Protein AF-A0A0W1QM27-F1 (afdb_monomer_lite)

Sequence (273 aa):
MYSGGAPPQQQGHMPDEKYCSGCGQTLPASAFYARKSGKLSSRCKKCVSASNSARERAQTAARNADPEVIRARQQHAERVRREREARELARRIAREAARAEAKARAEIRAASRVKTGAKLKGNRRKAVQPVSPEEMTANRDRVDYLLLLLSDRHPTEQIATEQSWNAAYAEVDRLWYVSGDRECVTCHRRVAPTEMLPPMPGNGRPGMCRPCAAYAEEENHRRTFGPLIGPLQSRRKLRMLDGTWITLGELARRHRVRTQGRPFTTASPALAA

Foldseek 3Di:
DDPPDDPPPDPDDDDQWAAAPQPRDIDGLVQFDQDPVRDTDNHGPVSVVVVVVVVVVVVVVVCVPPPVNVVVVVVVVVVVVVVVVVVVVVVVVVVVVVVVVVVVVVVVVVVVVVVVVVVCVVCVPVPPPQQDPVNLQVLQVLLVVLVCQLVVNDPPDHDPDPVSNVVSVVSNVVSQQNNAWAAAPPPRDTDHSVQADRPDPPQPRHRHGPVRSQVVVQVVCCVVPNPPDDRDDPFAWDQDPVRDTHGPVRVVVVVVVVVVPDDPPPDDPPPDD

Structure (mmCIF, N/CA/C/O backbone):
data_AF-A0A0W1QM27-F1
#
_entry.id   AF-A0A0W1QM27-F1
#
loop_
_atom_site.group_PDB
_atom_site.id
_atom_site.type_symbol
_atom_site.label_atom_id
_atom_site.label_alt_id
_atom_site.label_comp_id
_atom_site.label_asym_id
_atom_site.label_entity_id
_atom_site.label_seq_id
_atom_site.pdbx_PDB_ins_code
_atom_site.Cartn_x
_atom_site.Cartn_y
_atom_site.Cartn_z
_atom_site.occupancy
_atom_site.B_iso_or_equiv
_atom_site.auth_seq_id
_atom_site.auth_comp_id
_atom_site.auth_asym_id
_atom_site.auth_atom_id
_atom_site.pdbx_PDB_model_num
ATOM 1 N N . MET A 1 1 ? -18.677 -41.420 49.565 1.00 49.38 1 MET A N 1
ATOM 2 C CA . MET A 1 1 ? -19.126 -40.281 48.736 1.00 49.38 1 MET A CA 1
ATOM 3 C C . MET A 1 1 ? -20.499 -39.863 49.244 1.00 49.38 1 MET A C 1
ATOM 5 O O . MET A 1 1 ? -21.451 -40.592 49.016 1.00 49.38 1 MET A O 1
ATOM 9 N N . TYR A 1 2 ? -20.582 -38.790 50.036 1.00 36.75 2 TYR A N 1
ATOM 10 C CA . TYR A 1 2 ? -21.845 -38.308 50.610 1.00 36.75 2 TYR A CA 1
ATOM 11 C C . TYR A 1 2 ? -22.414 -37.191 49.732 1.00 36.75 2 TYR A C 1
ATOM 13 O O . TYR A 1 2 ? -21.901 -36.073 49.724 1.00 36.75 2 TYR A O 1
ATOM 21 N N . SER A 1 3 ? -23.473 -37.506 48.993 1.00 52.41 3 SER A N 1
ATOM 22 C CA . SER A 1 3 ? -24.299 -36.537 48.273 1.00 52.41 3 SER A CA 1
ATOM 23 C C . SER A 1 3 ? -25.277 -35.902 49.263 1.00 52.41 3 SER A C 1
ATOM 25 O O . SER A 1 3 ? -26.385 -36.395 49.457 1.00 52.41 3 SER A O 1
ATOM 27 N N . GLY A 1 4 ? -24.850 -34.836 49.942 1.00 54.62 4 GLY A N 1
ATOM 28 C CA . GLY A 1 4 ? -25.729 -34.027 50.788 1.00 54.62 4 GLY A CA 1
ATOM 29 C C . GLY A 1 4 ? -26.727 -33.253 49.929 1.00 54.62 4 GLY A C 1
ATOM 30 O O . GLY A 1 4 ? -26.418 -32.165 49.449 1.00 54.62 4 GLY A O 1
ATOM 31 N N . GLY A 1 5 ? -27.910 -33.829 49.703 1.00 56.53 5 GLY A N 1
ATOM 32 C CA . GLY A 1 5 ? -29.023 -33.153 49.041 1.00 56.53 5 GLY A CA 1
ATOM 33 C C . GLY A 1 5 ? -29.491 -31.965 49.878 1.00 56.53 5 GLY A C 1
ATOM 34 O O . GLY A 1 5 ? -29.897 -32.134 51.027 1.00 56.53 5 GLY A O 1
ATOM 35 N N . ALA A 1 6 ? -29.409 -30.758 49.315 1.00 67.44 6 ALA A N 1
ATOM 36 C CA . ALA A 1 6 ? -29.946 -29.564 49.953 1.00 67.44 6 ALA A CA 1
ATOM 37 C C . ALA A 1 6 ? -31.466 -29.734 50.154 1.00 67.44 6 ALA A C 1
ATOM 39 O O . ALA A 1 6 ? -32.152 -30.144 49.212 1.00 67.44 6 ALA A O 1
ATOM 40 N N . PRO A 1 7 ? -32.004 -29.443 51.352 1.00 67.94 7 PRO A N 1
ATOM 41 C CA . PRO A 1 7 ? -33.423 -29.607 51.629 1.00 67.94 7 PRO A CA 1
ATOM 42 C C . PRO A 1 7 ? -34.269 -28.747 50.676 1.00 67.94 7 PRO A C 1
ATOM 44 O O . PRO A 1 7 ? -33.847 -27.644 50.305 1.00 67.94 7 PRO A O 1
ATOM 47 N N . PRO A 1 8 ? -35.460 -29.229 50.276 1.00 66.44 8 PRO A N 1
ATOM 48 C CA . PRO A 1 8 ? -36.350 -28.502 49.384 1.00 66.44 8 PRO A CA 1
ATOM 49 C C . PRO A 1 8 ? -36.720 -27.162 50.022 1.00 66.44 8 PRO A C 1
ATOM 51 O O . PRO A 1 8 ? -37.305 -27.102 51.104 1.00 66.44 8 PRO A O 1
ATOM 54 N N . GLN A 1 9 ? -36.336 -26.072 49.360 1.00 67.62 9 GLN A N 1
ATOM 55 C CA . GLN A 1 9 ? -36.670 -24.730 49.812 1.00 67.62 9 GLN A CA 1
ATOM 56 C C . GLN A 1 9 ? -38.188 -24.553 49.732 1.00 67.62 9 GLN A C 1
ATOM 58 O O . GLN A 1 9 ? -38.773 -24.635 48.652 1.00 67.62 9 GLN A O 1
ATOM 63 N N . GLN A 1 10 ? -38.822 -24.325 50.884 1.00 63.34 10 GLN A N 1
ATOM 64 C CA . GLN A 1 10 ? -40.236 -23.974 50.964 1.00 63.34 10 GLN A CA 1
ATOM 65 C C . GLN A 1 10 ? -40.477 -22.721 50.115 1.00 63.34 10 GLN A C 1
ATOM 67 O O . GLN A 1 10 ? -39.874 -21.670 50.350 1.00 63.34 10 GLN A O 1
ATOM 72 N N . GLN A 1 11 ? -41.332 -22.848 49.101 1.00 65.88 11 GLN A N 1
ATOM 73 C CA . GLN A 1 11 ? -41.709 -21.753 48.214 1.00 65.88 11 GLN A CA 1
ATOM 74 C C . GLN A 1 11 ? -42.600 -20.783 48.994 1.00 65.88 11 GLN A C 1
ATOM 76 O O . GLN A 1 11 ? -43.821 -20.908 49.011 1.00 65.88 11 GLN A O 1
ATOM 81 N N . GLY A 1 12 ? -41.978 -19.839 49.702 1.00 70.81 12 GLY A N 1
ATOM 82 C CA . GLY A 1 12 ? -42.692 -18.742 50.342 1.00 70.81 12 GLY A CA 1
ATOM 83 C C . GLY A 1 12 ? -43.487 -17.976 49.287 1.00 70.81 12 GLY A C 1
ATOM 84 O O . GLY A 1 12 ? -42.909 -17.485 48.317 1.00 70.81 12 GLY A O 1
ATOM 85 N N . HIS A 1 13 ? -44.804 -17.903 49.470 1.00 78.06 13 HIS A N 1
ATOM 86 C CA . HIS A 1 13 ? -45.712 -17.182 48.587 1.00 78.06 13 HIS A CA 1
ATOM 87 C C . HIS A 1 13 ? -45.248 -15.720 48.468 1.00 78.06 13 HIS A C 1
ATOM 89 O O . HIS A 1 13 ? -45.251 -14.972 49.448 1.00 78.06 13 HIS A O 1
ATOM 95 N N . MET A 1 14 ? -44.759 -15.328 47.285 1.00 77.94 14 MET A N 1
ATOM 96 C CA . MET A 1 14 ? -44.415 -13.930 47.018 1.00 77.94 14 MET A CA 1
ATOM 97 C C . MET A 1 14 ? -45.704 -13.107 46.914 1.00 77.94 14 MET A C 1
ATOM 99 O O . MET A 1 14 ? -46.630 -13.561 46.247 1.00 77.94 14 MET A O 1
ATOM 103 N N . PRO A 1 15 ? -45.766 -11.909 47.524 1.00 85.00 15 PRO A N 1
ATOM 104 C CA . PRO A 1 15 ? -46.907 -11.017 47.358 1.00 85.00 15 PRO A CA 1
ATOM 105 C C . PRO A 1 15 ? -46.984 -10.532 45.906 1.00 85.00 15 PRO A C 1
ATOM 107 O O . PRO A 1 15 ? -45.953 -10.169 45.338 1.00 85.00 15 PRO A O 1
ATOM 110 N N . ASP A 1 16 ? -48.185 -10.498 45.324 1.00 93.38 16 ASP A N 1
ATOM 111 C CA . ASP A 1 16 ? -48.397 -10.081 43.928 1.00 93.38 16 ASP A CA 1
ATOM 112 C C . ASP A 1 16 ? -48.032 -8.609 43.703 1.00 93.38 16 ASP A C 1
ATOM 114 O O . ASP A 1 16 ? -47.491 -8.239 42.657 1.00 93.38 16 ASP A O 1
ATOM 118 N N . GLU A 1 17 ? -48.235 -7.781 44.728 1.00 97.00 17 GLU A N 1
ATOM 119 C CA . GLU A 1 17 ? -47.964 -6.351 44.709 1.00 97.00 17 GLU A CA 1
ATOM 120 C C . GLU A 1 17 ? -47.008 -5.927 45.827 1.00 97.00 17 GLU A C 1
ATOM 122 O O . GLU A 1 17 ? -46.991 -6.468 46.935 1.00 97.00 17 GLU A O 1
ATOM 127 N N . LYS A 1 18 ? -46.178 -4.924 45.533 1.00 96.69 18 LYS A N 1
ATOM 128 C CA . LYS A 1 18 ? -45.213 -4.365 46.475 1.00 96.69 18 LYS A CA 1
ATOM 129 C C . LYS A 1 18 ? -45.063 -2.860 46.290 1.00 96.69 18 LYS A C 1
ATOM 131 O O . LYS A 1 18 ? -44.915 -2.356 45.180 1.00 96.69 18 LYS A O 1
ATOM 136 N N . TYR A 1 19 ? -45.016 -2.143 47.406 1.00 97.88 19 TYR A N 1
ATOM 137 C CA . TYR A 1 19 ? -44.736 -0.711 47.440 1.00 97.88 19 TYR A CA 1
ATOM 138 C C . TYR A 1 19 ? -43.257 -0.405 47.145 1.00 97.88 19 TYR A C 1
ATOM 140 O O . TYR A 1 19 ? -42.348 -0.963 47.769 1.00 97.88 19 TYR A O 1
ATOM 148 N N . CYS A 1 20 ? -43.000 0.498 46.195 1.00 98.19 20 CYS A N 1
ATOM 149 C CA . CYS A 1 20 ? -41.663 0.977 45.858 1.00 98.19 20 CYS A CA 1
ATOM 150 C C . CYS A 1 20 ? -41.285 2.203 46.694 1.00 98.19 20 CYS A C 1
ATOM 152 O O . CYS A 1 20 ? -41.814 3.293 46.484 1.00 98.19 20 CYS A O 1
ATOM 154 N N . SER A 1 21 ? -40.249 2.086 47.529 1.00 98.00 21 SER A N 1
ATOM 155 C CA . SER A 1 21 ? -39.757 3.207 48.346 1.00 98.00 21 SER A CA 1
ATOM 156 C C . SER A 1 21 ? -39.082 4.333 47.547 1.00 98.00 21 SER A C 1
ATOM 158 O O . SER A 1 21 ? -38.714 5.353 48.113 1.00 98.00 21 SER A O 1
ATOM 160 N N . GLY A 1 22 ? -38.847 4.140 46.243 1.00 97.06 22 GLY A N 1
ATOM 161 C CA . GLY A 1 22 ? -38.199 5.126 45.377 1.00 97.06 22 GLY A CA 1
ATOM 162 C C . GLY A 1 22 ? -39.163 6.080 44.674 1.00 97.06 22 GLY A C 1
ATOM 163 O O . GLY A 1 22 ? -38.842 7.255 44.561 1.00 97.06 22 GLY A O 1
ATOM 164 N N . CYS A 1 23 ? -40.294 5.574 44.176 1.00 97.12 23 CYS A N 1
ATOM 165 C CA . CYS A 1 23 ? -41.298 6.369 43.457 1.00 97.12 23 CYS A CA 1
ATOM 166 C C . CYS A 1 23 ? -42.630 6.496 44.205 1.00 97.12 23 CYS A C 1
ATOM 168 O O . CYS A 1 23 ? -43.514 7.188 43.717 1.00 97.12 23 CYS A O 1
ATOM 170 N N . GLY A 1 24 ? -42.791 5.821 45.348 1.00 97.62 24 GLY A N 1
ATOM 171 C CA . GLY A 1 24 ? -44.013 5.869 46.152 1.00 97.62 24 GLY A CA 1
ATOM 172 C C . GLY A 1 24 ? -45.214 5.136 45.547 1.00 97.62 24 GLY A C 1
ATOM 173 O O . GLY A 1 24 ? -46.338 5.358 45.976 1.00 97.62 24 GLY A O 1
ATOM 174 N N . GLN A 1 25 ? -45.004 4.282 44.542 1.00 98.06 25 GLN A N 1
ATOM 175 C CA . GLN A 1 25 ? -46.075 3.540 43.866 1.00 98.06 25 GLN A CA 1
ATOM 176 C C . GLN A 1 25 ? -46.077 2.065 44.279 1.00 98.06 25 GLN A C 1
ATOM 178 O O . GLN A 1 25 ? -45.010 1.453 44.407 1.00 98.06 25 GLN A O 1
ATOM 183 N N . THR A 1 26 ? -47.268 1.484 44.428 1.00 98.00 26 THR A N 1
ATOM 184 C CA . THR A 1 26 ? -47.468 0.031 44.525 1.00 98.00 26 THR A CA 1
ATOM 185 C C . THR A 1 26 ? -47.428 -0.567 43.123 1.00 98.00 26 THR A C 1
ATOM 187 O O . THR A 1 26 ? -48.111 -0.095 42.220 1.00 98.00 26 THR A O 1
ATOM 190 N N . LEU A 1 27 ? -46.551 -1.545 42.912 1.00 97.88 27 LEU A N 1
ATOM 191 C CA . LEU A 1 27 ? -46.268 -2.141 41.606 1.00 97.88 27 LEU A CA 1
ATOM 192 C C . LEU A 1 27 ? -46.248 -3.669 41.729 1.00 97.88 27 LEU A C 1
ATOM 194 O O . LEU A 1 27 ? -45.968 -4.179 42.817 1.00 97.88 27 LEU A O 1
ATOM 198 N N . PRO A 1 28 ? -46.456 -4.414 40.629 1.00 97.81 28 PRO A N 1
ATOM 199 C CA . PRO A 1 28 ? -46.374 -5.868 40.669 1.00 97.81 28 PRO A CA 1
ATOM 200 C C . PRO A 1 28 ? -44.968 -6.334 41.069 1.00 97.81 28 PRO A C 1
ATOM 202 O O . PRO A 1 28 ? -43.966 -5.692 40.728 1.00 97.81 28 PRO A O 1
ATOM 205 N N . ALA A 1 29 ? -44.867 -7.484 41.738 1.00 96.81 29 ALA A N 1
ATOM 206 C CA . ALA A 1 29 ? -43.599 -8.073 42.182 1.00 96.81 29 ALA A CA 1
ATOM 207 C C . ALA A 1 29 ? -42.549 -8.199 41.061 1.00 96.81 29 ALA A C 1
ATOM 209 O O . ALA A 1 29 ? -41.352 -7.998 41.292 1.00 96.81 29 ALA A O 1
ATOM 210 N N . SER A 1 30 ? -42.992 -8.439 39.823 1.00 96.31 30 SER A N 1
ATOM 211 C CA . SER A 1 30 ? -42.148 -8.518 38.623 1.00 96.31 30 SER A CA 1
ATOM 212 C C . SER A 1 30 ? -41.392 -7.217 38.305 1.00 96.31 30 SER A C 1
ATOM 214 O O . SER A 1 30 ? -40.349 -7.247 37.637 1.00 96.31 30 SER A O 1
ATOM 216 N N . ALA A 1 31 ? -41.852 -6.071 38.817 1.00 97.88 31 ALA A N 1
ATOM 217 C CA . ALA A 1 31 ? -41.198 -4.774 38.673 1.00 97.88 31 ALA A CA 1
ATOM 218 C C . ALA A 1 31 ? -40.008 -4.579 39.631 1.00 97.88 31 ALA A C 1
ATOM 220 O O . ALA A 1 31 ? -39.345 -3.542 39.562 1.00 97.88 31 ALA A O 1
ATOM 221 N N . PHE A 1 32 ? -39.703 -5.547 40.500 1.00 98.12 32 PHE A N 1
ATOM 222 C CA . PHE A 1 32 ? -38.612 -5.497 41.477 1.00 98.12 32 PHE A CA 1
ATOM 223 C C . PHE A 1 32 ? -37.533 -6.542 41.160 1.00 98.12 32 PHE A C 1
ATOM 225 O O . PHE A 1 32 ? -37.769 -7.510 40.440 1.00 98.12 32 PHE A O 1
ATOM 232 N N . TYR A 1 33 ? -36.312 -6.340 41.661 1.00 96.94 33 TYR A N 1
ATOM 233 C CA . TYR A 1 33 ? -35.250 -7.345 41.545 1.00 96.94 33 TYR A CA 1
ATOM 234 C C . TYR A 1 33 ? -35.345 -8.334 42.711 1.00 96.94 33 TYR A C 1
ATOM 236 O O . TYR A 1 33 ? -35.423 -7.912 43.868 1.00 96.94 33 TYR A O 1
ATOM 244 N N . ALA A 1 34 ? -35.282 -9.635 42.429 1.00 95.88 34 ALA A N 1
ATOM 245 C CA . ALA A 1 34 ? -35.123 -10.658 43.458 1.00 95.88 34 ALA A CA 1
ATOM 246 C C . ALA A 1 34 ? -33.668 -10.685 43.953 1.00 95.88 34 ALA A C 1
ATOM 248 O O . ALA A 1 34 ? -32.726 -10.667 43.159 1.00 95.88 34 ALA A O 1
ATOM 249 N N . ARG A 1 35 ? -33.467 -10.695 45.273 1.00 95.31 35 ARG A N 1
ATOM 250 C CA . ARG A 1 35 ? -32.142 -10.842 45.894 1.00 95.31 35 ARG A CA 1
ATOM 251 C C . ARG A 1 35 ? -31.836 -12.318 46.143 1.00 95.31 35 ARG A C 1
ATOM 253 O O . ARG A 1 35 ? -32.746 -13.131 46.244 1.00 95.31 35 ARG A O 1
ATOM 260 N N . LYS A 1 36 ? -30.555 -12.644 46.353 1.00 92.62 36 LYS A N 1
ATOM 261 C CA . LYS A 1 36 ? -30.099 -14.007 46.701 1.00 92.62 36 LYS A CA 1
ATOM 262 C C . LYS A 1 36 ? -30.780 -14.592 47.948 1.00 92.62 36 LYS A C 1
ATOM 264 O O . LYS A 1 36 ? -30.856 -15.800 48.082 1.00 92.62 36 LYS A O 1
ATOM 269 N N . SER A 1 37 ? -31.291 -13.742 48.838 1.00 91.50 37 SER A N 1
ATOM 270 C CA . SER A 1 37 ? -32.058 -14.145 50.022 1.00 91.50 37 SER A CA 1
ATOM 271 C C . SER A 1 37 ? -33.520 -14.516 49.734 1.00 91.50 37 SER A C 1
ATOM 273 O O . SER A 1 37 ? -34.290 -14.684 50.673 1.00 91.50 37 SER A O 1
ATOM 275 N N . GLY A 1 38 ? -33.945 -14.529 48.466 1.00 89.00 38 GLY A N 1
ATOM 276 C CA . GLY A 1 38 ? -35.341 -14.727 48.059 1.00 89.00 38 GLY A CA 1
ATOM 277 C C . GLY A 1 38 ? -36.231 -13.488 48.228 1.00 89.00 38 GLY A C 1
ATOM 278 O O . GLY A 1 38 ? -37.342 -13.451 47.715 1.00 89.00 38 GLY A O 1
ATOM 279 N N . LYS A 1 39 ? -35.755 -12.427 48.896 1.00 94.19 39 LYS A N 1
ATOM 280 C CA . LYS A 1 39 ? -36.529 -11.192 49.118 1.00 94.19 39 LYS A CA 1
ATOM 281 C C . LYS A 1 39 ? -36.458 -10.247 47.909 1.00 94.19 39 LYS A C 1
ATOM 283 O O . LYS A 1 39 ? -35.386 -10.037 47.340 1.00 94.19 39 LYS A O 1
ATOM 288 N N . LEU A 1 40 ? -37.574 -9.599 47.567 1.00 95.75 40 LEU A N 1
ATOM 289 C CA . LEU A 1 40 ? -37.623 -8.539 46.545 1.00 95.75 40 LEU A CA 1
ATOM 290 C C . LEU A 1 40 ? -36.962 -7.241 47.041 1.00 95.75 40 LEU A C 1
ATOM 292 O O . LEU A 1 40 ? -37.083 -6.890 48.219 1.00 95.75 40 LEU A O 1
ATOM 296 N N . SER A 1 41 ? -36.327 -6.475 46.150 1.00 97.00 41 SER A N 1
ATOM 297 C CA . SER A 1 41 ? -35.789 -5.141 46.460 1.00 97.00 41 SER A CA 1
ATOM 298 C C . SER A 1 41 ? -36.868 -4.183 46.986 1.00 97.00 41 SER A C 1
ATOM 300 O O . SER A 1 41 ? -38.056 -4.358 46.729 1.00 97.00 41 SER A O 1
ATOM 302 N N . SER A 1 42 ? -36.465 -3.163 47.750 1.00 97.69 42 SER A N 1
ATOM 303 C CA . SER A 1 42 ? -37.370 -2.101 48.227 1.00 97.69 42 SER A CA 1
ATOM 304 C C . SER A 1 42 ? -37.704 -1.065 47.148 1.00 97.69 42 SER A C 1
ATOM 306 O O . SER A 1 42 ? -38.732 -0.403 47.221 1.00 97.69 42 SER A O 1
ATOM 308 N N . ARG A 1 43 ? -36.849 -0.935 46.126 1.00 98.00 43 ARG A N 1
ATOM 309 C CA . ARG A 1 43 ? -37.036 -0.038 44.977 1.00 98.00 43 ARG A CA 1
ATOM 310 C C . ARG A 1 43 ? -37.301 -0.849 43.712 1.00 98.00 43 ARG A C 1
ATOM 312 O O . ARG A 1 43 ? -36.687 -1.904 43.532 1.00 98.00 43 ARG A O 1
ATOM 319 N N . CYS A 1 44 ? -38.168 -0.348 42.838 1.00 98.19 44 CYS A N 1
ATOM 320 C CA . CYS A 1 44 ? -38.474 -0.968 41.552 1.00 98.19 44 CYS A CA 1
ATOM 321 C C . CYS A 1 44 ? -37.289 -0.852 40.576 1.00 98.19 44 CYS A C 1
ATOM 323 O O . CYS A 1 44 ? -36.401 -0.007 40.738 1.00 98.19 44 CYS A O 1
ATOM 325 N N . LYS A 1 45 ? -37.292 -1.685 39.531 1.00 98.12 45 LYS A N 1
ATOM 326 C CA . LYS A 1 45 ? -36.254 -1.756 38.493 1.00 98.12 45 LYS A CA 1
ATOM 327 C C . LYS A 1 45 ? -35.963 -0.388 37.868 1.00 98.12 45 LYS A C 1
ATOM 329 O O . LYS A 1 45 ? -34.798 -0.030 37.716 1.00 98.12 45 LYS A O 1
ATOM 334 N N . LYS A 1 46 ? -37.004 0.410 37.595 1.00 97.81 46 LYS A N 1
ATOM 335 C CA . LYS A 1 46 ? -36.876 1.767 37.032 1.00 97.81 46 LYS A CA 1
ATOM 336 C C . LYS A 1 46 ? -36.105 2.710 37.962 1.00 97.81 46 LYS A C 1
ATOM 338 O O . LYS A 1 46 ? -35.138 3.329 37.532 1.00 97.81 46 LYS A O 1
ATOM 343 N N . CYS A 1 47 ? -36.475 2.779 39.244 1.00 97.25 47 CYS A N 1
ATOM 344 C CA . CYS A 1 47 ? -35.777 3.625 40.220 1.00 97.25 47 CYS A CA 1
ATOM 345 C C . CYS A 1 47 ? -34.320 3.198 40.431 1.00 97.25 47 CYS A C 1
ATOM 347 O O . CYS A 1 47 ? -33.445 4.050 40.576 1.00 97.25 47 CYS A O 1
ATOM 349 N N . VAL A 1 48 ? -34.050 1.889 40.453 1.00 96.44 48 VAL A N 1
ATOM 350 C CA . VAL A 1 48 ? -32.682 1.363 40.575 1.00 96.44 48 VAL A CA 1
ATOM 351 C C . VAL A 1 48 ? -31.852 1.730 39.344 1.00 96.44 48 VAL A C 1
ATOM 353 O O . VAL A 1 48 ? -30.749 2.246 39.498 1.00 96.44 48 VAL A O 1
ATOM 356 N N . SER A 1 49 ? -32.395 1.540 38.138 1.00 95.38 49 SER A N 1
ATOM 357 C CA . SER A 1 49 ? -31.741 1.933 36.885 1.00 95.38 49 SER A CA 1
ATOM 358 C C . SER A 1 49 ? -31.432 3.433 36.856 1.00 95.38 49 SER A C 1
ATOM 360 O O . SER A 1 49 ? -30.278 3.798 36.659 1.00 95.38 49 SER A O 1
ATOM 362 N N . ALA A 1 50 ? -32.404 4.295 37.172 1.00 94.00 50 ALA A N 1
ATOM 363 C CA . ALA A 1 50 ? -32.197 5.743 37.214 1.00 94.00 50 ALA A CA 1
ATOM 364 C C . ALA A 1 50 ? -31.112 6.160 38.225 1.00 94.00 50 ALA A C 1
ATOM 366 O O . ALA A 1 50 ? -30.271 7.008 37.925 1.00 94.00 50 ALA A O 1
ATOM 367 N N . SER A 1 51 ? -31.093 5.535 39.408 1.00 94.38 51 SER A N 1
ATOM 368 C CA . SER A 1 51 ? -30.071 5.782 40.432 1.00 94.38 51 SER A CA 1
ATOM 369 C C . SER A 1 51 ? -28.680 5.333 39.977 1.00 94.38 51 SER A C 1
ATOM 371 O O . SER A 1 51 ? -27.700 6.031 40.231 1.00 94.38 51 SER A O 1
ATOM 373 N N . ASN A 1 52 ? -28.588 4.189 39.295 1.00 93.69 52 ASN A N 1
ATOM 374 C CA . ASN A 1 52 ? -27.333 3.695 38.736 1.00 93.69 52 ASN A CA 1
ATOM 375 C C . ASN A 1 52 ? -26.828 4.619 37.623 1.00 93.69 52 ASN A C 1
ATOM 377 O O . ASN A 1 52 ? -25.670 5.020 37.665 1.00 93.69 52 ASN A O 1
ATOM 381 N N . SER A 1 53 ? -27.696 5.046 36.701 1.00 93.25 53 SER A N 1
ATOM 382 C CA . SER A 1 53 ? -27.336 6.001 35.647 1.00 93.25 53 SER A CA 1
ATOM 383 C C . SER A 1 53 ? -26.912 7.360 36.212 1.00 93.25 53 SER A C 1
ATOM 385 O O . SER A 1 53 ? -25.985 7.985 35.705 1.00 93.25 53 SER A O 1
ATOM 387 N N . ALA A 1 54 ? -27.553 7.843 37.280 1.00 92.56 54 ALA A N 1
ATOM 388 C CA . ALA A 1 54 ? -27.120 9.059 37.968 1.00 92.56 54 ALA A CA 1
ATOM 389 C C . ALA A 1 54 ? -25.725 8.893 38.593 1.00 92.56 54 ALA A C 1
ATOM 391 O O . ALA A 1 54 ? -24.868 9.756 38.410 1.00 92.56 54 ALA A O 1
ATOM 392 N N . ARG A 1 55 ? -25.473 7.761 39.264 1.00 93.75 55 ARG A N 1
ATOM 393 C CA . ARG A 1 55 ? -24.162 7.436 39.842 1.00 93.75 55 ARG A CA 1
ATOM 394 C C . ARG A 1 55 ? -23.074 7.331 38.775 1.00 93.75 55 ARG A C 1
ATOM 396 O O . ARG A 1 55 ? -21.994 7.873 38.969 1.00 93.75 55 ARG A O 1
ATOM 403 N N . GLU A 1 56 ? -23.349 6.668 37.658 1.00 94.25 56 GLU A N 1
ATOM 404 C CA . GLU A 1 56 ? -22.404 6.515 36.548 1.00 94.25 56 GLU A CA 1
ATOM 405 C C . GLU A 1 56 ? -22.060 7.865 35.904 1.00 94.25 56 GLU A C 1
ATOM 407 O O . GLU A 1 56 ? -20.886 8.163 35.667 1.00 94.25 56 GLU A O 1
ATOM 412 N N . ARG A 1 57 ? -23.063 8.734 35.711 1.00 95.00 57 ARG A N 1
ATOM 413 C CA . ARG A 1 57 ? -22.843 10.115 35.258 1.00 95.00 57 ARG A CA 1
ATOM 414 C C . ARG A 1 57 ? -21.990 10.906 36.245 1.00 95.00 57 ARG A C 1
ATOM 416 O O . ARG A 1 57 ? -21.039 11.551 35.818 1.00 95.00 57 ARG A O 1
ATOM 423 N N . ALA A 1 58 ? -22.273 10.816 37.545 1.00 94.00 58 ALA A N 1
ATOM 424 C CA . ALA A 1 58 ? -21.485 11.490 38.576 1.00 94.00 58 ALA A CA 1
ATOM 425 C C . ALA A 1 58 ? -20.033 10.981 38.622 1.00 94.00 58 ALA A C 1
ATOM 427 O O . ALA A 1 58 ? -19.103 11.779 38.688 1.00 94.00 58 ALA A O 1
ATOM 428 N N . GLN A 1 59 ? -19.817 9.667 38.515 1.00 94.06 59 GLN A N 1
ATOM 429 C CA . GLN A 1 59 ? -18.474 9.079 38.459 1.00 94.06 59 GLN A CA 1
ATOM 430 C C . GLN A 1 59 ? -17.711 9.498 37.200 1.00 94.06 59 GLN A C 1
ATOM 432 O O . GLN A 1 59 ? -16.521 9.796 37.271 1.00 94.06 59 GLN A O 1
ATOM 437 N N . THR A 1 60 ? -18.385 9.555 36.053 1.00 93.94 60 THR A N 1
ATOM 438 C CA . THR A 1 60 ? -17.786 10.023 34.797 1.00 93.94 60 THR A CA 1
ATOM 439 C C . THR A 1 60 ? -17.435 11.506 34.874 1.00 93.94 60 THR A C 1
ATOM 441 O O . THR A 1 60 ? -16.343 11.895 34.465 1.00 93.94 60 THR A O 1
ATOM 444 N N . ALA A 1 61 ? -18.318 12.329 35.445 1.00 94.69 61 ALA A N 1
ATOM 445 C CA . ALA A 1 61 ? -18.054 13.742 35.690 1.00 94.69 61 ALA A CA 1
ATOM 446 C C . ALA A 1 61 ? -16.849 13.931 36.624 1.00 94.69 61 ALA A C 1
ATOM 448 O O . ALA A 1 61 ? -15.948 14.690 36.287 1.00 94.69 61 ALA A O 1
ATOM 449 N N . ALA A 1 62 ? -16.774 13.176 37.725 1.00 92.31 62 ALA A N 1
ATOM 450 C CA . ALA A 1 62 ? -15.641 13.216 38.650 1.00 92.31 62 ALA A CA 1
ATOM 451 C C . ALA A 1 62 ? -14.319 12.809 37.974 1.00 92.31 62 ALA A C 1
ATOM 453 O O . ALA A 1 62 ? -13.332 13.525 38.088 1.00 92.31 62 ALA A O 1
ATOM 454 N N . ARG A 1 63 ? -14.305 11.717 37.194 1.00 92.31 63 ARG A N 1
ATOM 455 C CA . ARG A 1 63 ? -13.120 11.297 36.418 1.00 92.31 63 ARG A CA 1
ATOM 456 C C . ARG A 1 63 ? -12.701 12.325 35.368 1.00 92.31 63 ARG A C 1
ATOM 458 O O . ARG A 1 63 ? -11.520 12.464 35.087 1.00 92.31 63 ARG A O 1
ATOM 465 N N . ASN A 1 64 ? -13.659 13.017 34.756 1.00 91.88 64 ASN A N 1
ATOM 466 C CA . ASN A 1 64 ? -13.373 14.063 33.775 1.00 91.88 64 ASN A CA 1
ATOM 467 C C . ASN A 1 64 ? -12.908 15.375 34.421 1.00 91.88 64 ASN A C 1
ATOM 469 O O . ASN A 1 64 ? -12.238 16.152 33.747 1.00 91.88 64 ASN A O 1
ATOM 473 N N . ALA A 1 65 ? -13.273 15.617 35.681 1.00 94.75 65 ALA A N 1
ATOM 474 C CA . ALA A 1 65 ? -12.834 16.769 36.462 1.00 94.75 65 ALA A CA 1
ATOM 475 C C . ALA A 1 65 ? -11.449 16.567 37.100 1.00 94.75 65 ALA A C 1
ATOM 477 O O . ALA A 1 65 ? -10.858 17.534 37.572 1.00 94.75 65 ALA A O 1
ATOM 478 N N . ASP A 1 66 ? -10.930 15.336 37.107 1.0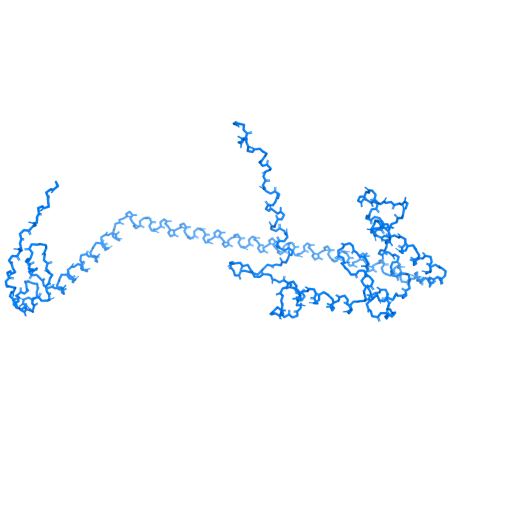0 96.44 66 ASP A N 1
ATOM 479 C CA . ASP A 1 66 ? -9.602 15.020 37.625 1.00 96.44 66 ASP A CA 1
ATOM 480 C C . ASP A 1 66 ? -8.506 15.784 36.839 1.00 96.44 66 ASP A C 1
ATOM 482 O O . ASP A 1 66 ? -8.352 15.575 35.624 1.00 96.44 66 ASP A O 1
ATOM 486 N N . PRO A 1 67 ? -7.718 16.657 37.501 1.00 97.31 67 PRO A N 1
ATOM 487 C CA . PRO A 1 67 ? -6.653 17.422 36.858 1.00 97.31 67 PRO A CA 1
ATOM 488 C C . PRO A 1 67 ? -5.591 16.555 36.170 1.00 97.31 67 PRO A C 1
ATOM 490 O O . PRO A 1 67 ? -4.992 16.990 35.184 1.00 97.31 67 PRO A O 1
ATOM 493 N N . GLU A 1 68 ? -5.327 15.339 36.655 1.00 97.06 68 GLU A N 1
ATOM 494 C CA . GLU A 1 68 ? -4.372 14.424 36.020 1.00 97.06 68 GLU A CA 1
ATOM 495 C C . GLU A 1 68 ? -4.896 13.902 34.689 1.00 97.06 68 GLU A C 1
ATOM 497 O O . GLU A 1 68 ? -4.177 13.914 33.687 1.00 97.06 68 GLU A O 1
ATOM 502 N N . VAL A 1 69 ? -6.176 13.528 34.646 1.00 95.25 69 VAL A N 1
ATOM 503 C CA . VAL A 1 69 ? -6.836 13.070 33.419 1.00 95.25 69 VAL A CA 1
ATOM 504 C C . VAL A 1 69 ? -6.883 14.193 32.384 1.00 95.25 69 VAL A C 1
ATOM 506 O O . VAL A 1 69 ? -6.628 13.955 31.199 1.00 95.25 69 VAL A O 1
ATOM 509 N N . ILE A 1 70 ? -7.158 15.428 32.813 1.00 96.38 70 ILE A N 1
ATOM 510 C CA . ILE A 1 70 ? -7.144 16.604 31.933 1.00 96.38 70 ILE A CA 1
ATOM 511 C C . ILE A 1 70 ? -5.736 16.838 31.366 1.00 96.38 70 ILE A C 1
ATOM 513 O O . ILE A 1 70 ? -5.589 16.954 30.146 1.00 96.38 70 ILE A O 1
ATOM 517 N N . ARG A 1 71 ? -4.695 16.836 32.213 1.00 98.06 71 ARG A N 1
ATOM 518 C CA . ARG A 1 71 ? -3.294 16.982 31.773 1.00 98.06 71 ARG A CA 1
ATOM 519 C C . ARG A 1 71 ? -2.888 15.880 30.793 1.00 98.06 71 ARG A C 1
ATOM 521 O O . ARG A 1 71 ? -2.326 16.179 29.741 1.00 98.06 71 ARG A O 1
ATOM 528 N N . ALA A 1 72 ? -3.231 14.625 31.076 1.00 96.69 72 ALA A N 1
ATOM 529 C CA . ALA A 1 72 ? -2.939 13.498 30.191 1.00 96.69 72 ALA A CA 1
ATOM 530 C C . ALA A 1 72 ? -3.631 13.635 28.822 1.00 96.69 72 ALA A C 1
ATOM 532 O O . ALA A 1 72 ? -3.017 13.374 27.784 1.00 96.69 72 ALA A O 1
ATOM 533 N N . ARG A 1 73 ? -4.890 14.099 28.788 1.00 96.12 73 ARG A N 1
ATOM 534 C CA . ARG A 1 73 ? -5.607 14.387 27.532 1.00 96.12 73 ARG A CA 1
ATOM 535 C C . ARG A 1 73 ? -4.952 15.515 26.742 1.00 96.12 73 ARG A C 1
ATOM 537 O O . ARG A 1 73 ? -4.808 15.381 25.530 1.00 96.12 73 ARG A O 1
ATOM 544 N N . GLN A 1 74 ? -4.530 16.590 27.405 1.00 98.00 74 GLN A N 1
ATOM 545 C CA . GLN A 1 74 ? -3.825 17.701 26.758 1.00 98.00 74 GLN A CA 1
ATOM 546 C C . GLN A 1 74 ? -2.485 17.248 26.165 1.00 98.00 74 GLN A C 1
ATOM 548 O O . GLN A 1 74 ? -2.218 17.511 24.994 1.00 98.00 74 GLN A O 1
ATOM 553 N N . GLN A 1 75 ? -1.690 16.484 26.918 1.00 98.19 75 GLN A N 1
ATOM 554 C CA . GLN A 1 75 ? -0.433 15.906 26.431 1.00 98.19 75 GLN A CA 1
ATOM 555 C C . GLN A 1 75 ? -0.654 14.953 25.249 1.00 98.19 75 GLN A C 1
ATOM 557 O O . GLN A 1 75 ? 0.102 14.970 24.277 1.00 98.19 75 GLN A O 1
ATOM 562 N N . HIS A 1 76 ? -1.700 14.123 25.301 1.00 97.56 76 HIS A N 1
ATOM 563 C CA . HIS A 1 76 ? -2.062 13.255 24.184 1.00 97.56 76 HIS A CA 1
ATOM 564 C C . HIS A 1 76 ? -2.462 14.063 22.943 1.00 97.56 76 HIS A C 1
ATOM 566 O O . HIS A 1 76 ? -1.966 13.780 21.853 1.00 97.56 76 HIS A O 1
ATOM 572 N N . ALA A 1 77 ? -3.304 15.086 23.105 1.00 97.44 77 ALA A N 1
ATOM 573 C CA . ALA A 1 77 ? -3.725 15.959 22.014 1.00 97.44 77 ALA A CA 1
ATOM 574 C C . ALA A 1 77 ? -2.533 16.692 21.380 1.00 97.44 77 ALA A C 1
ATOM 576 O O . ALA A 1 77 ? -2.424 16.751 20.155 1.00 97.44 77 ALA A O 1
ATOM 577 N N . GLU A 1 78 ? -1.598 17.187 22.193 1.00 98.31 78 GLU A N 1
ATOM 578 C CA . GLU A 1 78 ? -0.376 17.813 21.696 1.00 98.31 78 GLU A CA 1
ATOM 579 C C . GLU A 1 78 ? 0.512 16.815 20.943 1.00 98.31 78 GLU A C 1
ATOM 581 O O . GLU A 1 78 ? 1.004 17.131 19.859 1.00 98.31 78 GLU A O 1
ATOM 586 N N . ARG A 1 79 ? 0.677 15.593 21.464 1.00 98.31 79 ARG A N 1
ATOM 587 C CA . ARG A 1 79 ? 1.423 14.529 20.778 1.00 98.31 79 ARG A CA 1
ATOM 588 C C . ARG A 1 79 ? 0.821 14.219 19.407 1.00 98.31 79 ARG A C 1
ATOM 590 O O . ARG A 1 79 ? 1.557 14.162 18.425 1.00 98.31 79 ARG A O 1
ATOM 597 N N . VAL A 1 80 ? -0.502 14.076 19.328 1.00 97.50 80 VAL A N 1
ATOM 598 C CA . VAL A 1 80 ? -1.219 13.838 18.064 1.00 97.50 80 VAL A CA 1
ATOM 599 C C . VAL A 1 80 ? -1.048 15.016 17.098 1.00 97.50 80 VAL A C 1
ATOM 601 O O . VAL A 1 80 ? -0.834 14.799 15.904 1.00 97.50 80 VAL A O 1
ATOM 604 N N . ARG A 1 81 ? -1.085 16.262 17.594 1.00 98.44 81 ARG A N 1
ATOM 605 C CA . ARG A 1 81 ? -0.832 17.462 16.779 1.00 98.44 81 ARG A CA 1
ATOM 606 C C . ARG A 1 81 ? 0.584 17.456 16.195 1.00 98.44 81 ARG A C 1
ATOM 608 O O . ARG A 1 81 ? 0.724 17.570 14.980 1.00 98.44 81 ARG A O 1
ATOM 615 N N . ARG A 1 82 ? 1.608 17.238 17.029 1.00 98.25 82 ARG A N 1
ATOM 616 C CA . ARG A 1 82 ? 3.017 17.164 16.596 1.00 98.25 82 ARG A CA 1
ATOM 617 C C . ARG A 1 82 ? 3.240 16.048 15.574 1.00 98.25 82 ARG A C 1
ATOM 619 O O . ARG A 1 82 ? 3.936 16.242 14.583 1.00 98.25 82 ARG A O 1
ATOM 626 N N . GLU A 1 83 ? 2.621 14.885 15.777 1.00 97.50 83 GLU A N 1
ATOM 627 C CA . GLU A 1 83 ? 2.715 13.773 14.828 1.00 97.50 83 GLU A CA 1
ATOM 628 C C . GLU A 1 83 ? 2.071 14.115 13.476 1.00 97.50 83 GLU A C 1
ATOM 630 O O . GLU A 1 83 ? 2.622 13.794 12.420 1.00 97.50 83 GLU A O 1
ATOM 635 N N . ARG A 1 84 ? 0.920 14.798 13.482 1.00 98.31 84 ARG A N 1
ATOM 636 C CA . ARG A 1 84 ? 0.266 15.258 12.252 1.00 98.31 84 ARG A CA 1
ATOM 637 C C . ARG A 1 84 ? 1.133 16.263 11.494 1.00 98.31 84 ARG A C 1
ATOM 639 O O . ARG A 1 84 ? 1.314 16.096 10.289 1.00 98.31 84 ARG A O 1
ATOM 646 N N . GLU A 1 85 ? 1.694 17.250 12.186 1.00 98.31 85 GLU A N 1
ATOM 647 C CA . GLU A 1 85 ? 2.609 18.243 11.606 1.00 98.31 85 GLU A CA 1
ATOM 648 C C . GLU A 1 85 ? 3.856 17.573 11.010 1.00 98.31 85 GLU A C 1
ATOM 650 O O . GLU A 1 85 ? 4.219 17.844 9.864 1.00 98.31 85 GLU A O 1
ATOM 655 N N . ALA A 1 86 ? 4.456 16.614 11.725 1.00 98.12 86 ALA A N 1
ATOM 656 C CA . ALA A 1 86 ? 5.596 15.843 11.232 1.00 98.12 86 ALA A CA 1
ATOM 657 C C . ALA A 1 86 ? 5.251 15.031 9.971 1.00 98.12 86 ALA A C 1
ATOM 659 O O . ALA A 1 86 ? 6.016 15.018 9.003 1.00 98.12 86 ALA A O 1
ATOM 660 N N . ARG A 1 87 ? 4.075 14.387 9.933 1.00 97.81 87 ARG A N 1
ATOM 661 C CA . ARG A 1 87 ? 3.592 13.660 8.745 1.00 97.81 87 ARG A CA 1
ATOM 662 C C . ARG A 1 87 ? 3.356 14.596 7.560 1.00 97.81 87 ARG A C 1
ATOM 664 O O . ARG A 1 87 ? 3.654 14.228 6.423 1.00 97.81 87 ARG A O 1
ATOM 671 N N . GLU A 1 88 ? 2.813 15.787 7.791 1.00 98.38 88 GLU A N 1
ATOM 672 C CA . GLU A 1 88 ? 2.606 16.786 6.739 1.00 98.38 88 GLU A CA 1
ATOM 673 C C . GLU A 1 88 ? 3.936 17.335 6.203 1.00 98.38 88 GLU A C 1
ATOM 675 O O . GLU A 1 88 ? 4.100 17.425 4.982 1.00 98.38 88 GLU A O 1
ATOM 680 N N . LEU A 1 89 ? 4.914 17.602 7.073 1.00 98.38 89 LEU A N 1
ATOM 681 C CA . LEU A 1 89 ? 6.268 17.996 6.678 1.00 98.38 89 LEU A CA 1
ATOM 682 C C . LEU A 1 89 ? 6.956 16.902 5.851 1.00 98.38 89 LEU A C 1
ATOM 684 O O . LEU A 1 89 ? 7.456 17.178 4.761 1.00 98.38 89 LEU A O 1
ATOM 688 N N . ALA A 1 90 ? 6.899 15.646 6.301 1.00 97.44 90 ALA A N 1
ATOM 689 C CA . ALA A 1 90 ? 7.451 14.511 5.562 1.00 97.44 90 ALA A CA 1
ATOM 690 C C . ALA A 1 90 ? 6.827 14.378 4.160 1.00 97.44 90 ALA A C 1
ATOM 692 O O . ALA A 1 90 ? 7.529 14.127 3.179 1.00 97.44 90 ALA A O 1
ATOM 693 N N . ARG A 1 91 ? 5.513 14.615 4.029 1.00 98.12 91 ARG A N 1
ATOM 694 C CA . ARG A 1 91 ? 4.831 14.638 2.723 1.00 98.12 91 ARG A CA 1
ATOM 695 C C . ARG A 1 91 ? 5.311 15.780 1.826 1.00 98.12 91 ARG A C 1
ATOM 697 O O . ARG A 1 91 ? 5.380 15.580 0.615 1.00 98.12 91 ARG A O 1
ATOM 704 N N . ARG A 1 92 ? 5.616 16.961 2.376 1.00 98.50 92 ARG A N 1
ATOM 705 C CA . ARG A 1 92 ? 6.177 18.084 1.601 1.00 98.50 92 ARG A CA 1
ATOM 706 C C . ARG A 1 92 ? 7.571 17.744 1.079 1.00 98.50 92 ARG A C 1
ATOM 708 O O . ARG A 1 92 ? 7.767 17.798 -0.132 1.00 98.50 92 ARG A O 1
ATOM 715 N N . ILE A 1 93 ? 8.460 17.269 1.955 1.00 97.62 93 ILE A N 1
ATOM 716 C CA . ILE A 1 93 ? 9.819 16.833 1.592 1.00 97.62 93 ILE A CA 1
ATOM 717 C C . ILE A 1 93 ? 9.766 15.756 0.499 1.00 97.62 93 ILE A C 1
ATOM 719 O O . ILE A 1 93 ? 10.443 15.864 -0.521 1.00 97.62 93 ILE A O 1
ATOM 723 N N . ALA A 1 94 ? 8.899 14.749 0.648 1.00 96.81 94 ALA A N 1
ATOM 724 C CA . ALA A 1 94 ? 8.746 13.691 -0.350 1.00 96.81 94 ALA A CA 1
ATOM 725 C C . ALA A 1 94 ? 8.268 14.216 -1.718 1.00 96.81 94 ALA A C 1
ATOM 727 O O . ALA A 1 94 ? 8.722 13.742 -2.759 1.00 96.81 94 ALA A O 1
ATOM 728 N N . ARG A 1 95 ? 7.363 15.207 -1.744 1.00 98.38 95 ARG A N 1
ATOM 729 C CA . ARG A 1 95 ? 6.896 15.833 -2.994 1.00 98.38 95 ARG A CA 1
ATOM 730 C C . ARG A 1 95 ? 7.997 16.639 -3.676 1.00 98.38 95 ARG A C 1
ATOM 732 O O . ARG A 1 95 ? 8.093 16.599 -4.900 1.00 98.38 95 ARG A O 1
ATOM 739 N N . GLU A 1 96 ? 8.804 17.363 -2.912 1.00 98.19 96 GLU A N 1
ATOM 740 C CA . GLU A 1 96 ? 9.942 18.121 -3.442 1.00 98.19 96 GLU A CA 1
ATOM 741 C C . GLU A 1 96 ? 11.018 17.189 -4.000 1.00 98.19 96 GLU A C 1
ATOM 743 O O . GLU A 1 96 ? 11.449 17.377 -5.138 1.00 98.19 96 GLU A O 1
ATOM 748 N N . ALA A 1 97 ? 11.350 16.118 -3.274 1.00 96.81 97 ALA A N 1
ATOM 749 C CA . ALA A 1 97 ? 12.261 15.080 -3.748 1.00 96.81 97 ALA A CA 1
ATOM 750 C C . ALA A 1 97 ? 11.759 14.430 -5.050 1.00 96.81 97 ALA A C 1
ATOM 752 O O . ALA A 1 97 ? 12.508 14.322 -6.019 1.00 96.81 97 ALA A O 1
ATOM 753 N N . ALA A 1 98 ? 10.469 14.081 -5.125 1.00 95.88 98 ALA A N 1
ATOM 754 C CA . ALA A 1 98 ? 9.875 13.515 -6.336 1.00 95.88 98 ALA A CA 1
ATOM 755 C C . ALA A 1 98 ? 9.913 14.490 -7.529 1.00 95.88 98 ALA A C 1
ATOM 757 O O . ALA A 1 98 ? 10.147 14.073 -8.665 1.00 95.88 98 ALA A O 1
ATOM 758 N N . ARG A 1 99 ? 9.711 15.795 -7.295 1.00 98.12 99 ARG A N 1
ATOM 759 C CA . ARG A 1 99 ? 9.843 16.831 -8.337 1.00 98.12 99 ARG A CA 1
ATOM 760 C C . ARG A 1 99 ? 11.286 16.967 -8.819 1.00 98.12 99 ARG A C 1
ATOM 762 O O . ARG A 1 99 ? 11.503 17.053 -10.027 1.00 98.12 99 ARG A O 1
ATOM 769 N N . ALA A 1 100 ? 12.254 16.956 -7.904 1.00 98.06 100 ALA A N 1
ATOM 770 C CA . ALA A 1 100 ? 13.674 17.003 -8.242 1.00 98.06 100 ALA A CA 1
ATOM 771 C C . ALA A 1 100 ? 14.096 15.775 -9.066 1.00 98.06 100 ALA A C 1
ATOM 773 O O . ALA A 1 100 ? 14.728 15.920 -10.112 1.00 98.06 100 ALA A O 1
ATOM 774 N N . GLU A 1 101 ? 13.664 14.577 -8.665 1.00 96.69 101 GLU A N 1
ATOM 775 C CA . GLU A 1 101 ? 13.936 13.343 -9.406 1.00 96.69 101 GLU A CA 1
ATOM 776 C C . GLU A 1 101 ? 13.295 13.361 -10.803 1.00 96.69 101 GLU A C 1
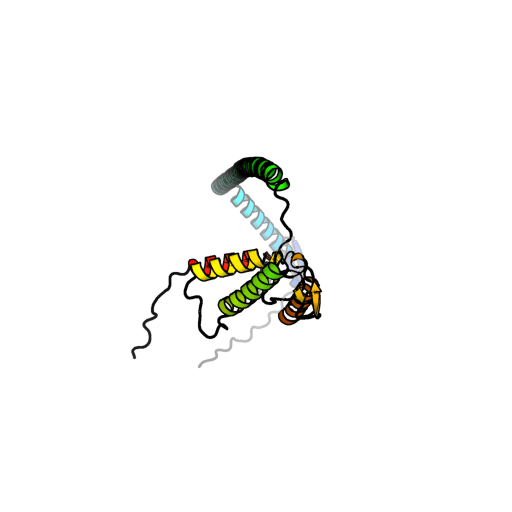ATOM 778 O O . GLU A 1 101 ? 13.929 12.990 -11.794 1.00 96.69 101 GLU A O 1
ATOM 783 N N . ALA A 1 102 ? 12.048 13.832 -10.914 1.00 96.94 102 ALA A N 1
ATOM 784 C CA . ALA A 1 102 ? 11.370 13.968 -12.199 1.00 96.94 102 ALA A CA 1
ATOM 785 C C . ALA A 1 102 ? 12.107 14.939 -13.137 1.00 96.94 102 ALA A C 1
ATOM 787 O O . ALA A 1 102 ? 12.264 14.636 -14.323 1.00 96.94 102 ALA A O 1
ATOM 788 N N . LYS A 1 103 ? 12.601 16.066 -12.607 1.00 98.38 103 LYS A N 1
ATOM 789 C CA . LYS A 1 103 ? 13.414 17.031 -13.356 1.00 98.38 103 LYS A CA 1
ATOM 790 C C . LYS A 1 103 ? 14.725 16.403 -13.839 1.00 98.38 103 LYS A C 1
ATOM 792 O O . LYS A 1 103 ? 14.996 16.441 -15.036 1.00 98.38 103 LYS A O 1
ATOM 797 N N . ALA A 1 104 ? 15.467 15.731 -12.958 1.00 97.88 104 ALA A N 1
ATOM 798 C CA . ALA A 1 104 ? 16.712 15.050 -13.323 1.00 97.88 104 ALA A CA 1
ATOM 799 C C . ALA A 1 104 ? 16.488 13.981 -14.412 1.00 97.88 104 ALA A C 1
ATOM 801 O O . ALA A 1 104 ? 17.215 13.907 -15.403 1.00 97.88 104 ALA A O 1
ATOM 802 N N . ARG A 1 105 ? 15.418 13.180 -14.295 1.00 96.50 105 ARG A N 1
ATOM 803 C CA . ARG A 1 105 ? 15.034 12.200 -15.328 1.00 96.50 105 ARG A CA 1
ATOM 804 C C . ARG A 1 105 ? 14.682 12.867 -16.662 1.00 96.50 105 ARG A C 1
ATOM 806 O O . ARG A 1 105 ? 14.983 12.303 -17.716 1.00 96.50 105 ARG A O 1
ATOM 813 N N . ALA A 1 106 ? 14.029 14.028 -16.639 1.00 96.94 106 ALA A N 1
ATOM 814 C CA . ALA A 1 106 ? 13.701 14.781 -17.847 1.00 96.94 106 ALA A CA 1
ATOM 815 C C . ALA A 1 106 ? 14.963 15.318 -18.540 1.00 96.94 106 ALA A C 1
ATOM 817 O O . ALA A 1 106 ? 15.081 15.182 -19.757 1.00 96.94 106 ALA A O 1
ATOM 818 N N . GLU A 1 107 ? 15.928 15.834 -17.776 1.00 97.12 107 GLU A N 1
ATOM 819 C CA . GLU A 1 107 ? 17.225 16.302 -18.284 1.00 97.12 107 GLU A CA 1
ATOM 820 C C . GLU A 1 107 ? 18.025 15.164 -18.932 1.00 97.12 107 GLU A C 1
ATOM 822 O O . GLU A 1 107 ? 18.486 15.304 -20.067 1.00 97.12 107 GLU A O 1
ATOM 827 N N . ILE A 1 108 ? 18.093 13.992 -18.286 1.00 95.12 108 ILE A N 1
ATOM 828 C CA . ILE A 1 108 ? 18.734 12.798 -18.862 1.00 95.12 108 ILE A CA 1
ATOM 829 C C . ILE A 1 108 ? 18.068 12.417 -20.192 1.00 95.12 108 ILE A C 1
ATOM 831 O O . ILE A 1 108 ? 18.752 12.198 -21.192 1.00 95.12 108 ILE A O 1
ATOM 835 N N . ARG A 1 109 ? 16.729 12.380 -20.244 1.00 94.56 109 ARG A N 1
ATOM 836 C CA . ARG A 1 109 ? 15.992 12.067 -21.482 1.00 94.56 109 ARG A CA 1
ATOM 837 C C . ARG A 1 109 ? 16.236 13.098 -22.581 1.00 94.56 109 ARG A C 1
ATOM 839 O O . ARG A 1 109 ? 16.373 12.710 -23.742 1.00 94.56 109 ARG A O 1
ATOM 846 N N . ALA A 1 110 ? 16.283 14.384 -22.240 1.00 94.88 110 ALA A N 1
ATOM 847 C CA . ALA A 1 110 ? 16.582 15.450 -23.191 1.00 94.88 110 ALA A CA 1
ATOM 848 C C . ALA A 1 110 ? 17.995 15.280 -23.772 1.00 94.88 110 ALA A C 1
ATOM 850 O O . ALA A 1 110 ? 18.156 15.269 -24.994 1.00 94.88 110 ALA A O 1
ATOM 851 N N . ALA A 1 111 ? 18.993 15.016 -22.924 1.00 92.81 111 ALA A N 1
ATOM 852 C CA . ALA A 1 111 ? 20.362 14.743 -23.353 1.00 92.81 111 ALA A CA 1
ATOM 853 C C . ALA A 1 111 ? 20.457 13.497 -24.259 1.00 92.81 111 ALA A C 1
ATOM 855 O O . ALA A 1 111 ? 21.135 13.521 -25.291 1.00 92.81 111 ALA A O 1
ATOM 856 N N . SER A 1 112 ? 19.735 12.416 -23.937 1.00 91.31 112 SER A N 1
ATOM 857 C CA . SER A 1 112 ? 19.672 11.214 -24.782 1.00 91.31 112 SER A CA 1
ATOM 858 C C . SER A 1 112 ? 19.021 11.476 -26.146 1.00 91.31 112 SER A C 1
ATOM 860 O O . SER A 1 112 ? 19.465 10.918 -27.153 1.00 91.31 112 SER A O 1
ATOM 862 N N . ARG A 1 113 ? 17.992 12.333 -26.215 1.00 89.75 113 ARG A N 1
ATOM 863 C CA . ARG A 1 113 ? 17.341 12.718 -27.482 1.00 89.75 113 ARG A CA 1
ATOM 864 C C . ARG A 1 113 ? 18.280 13.486 -28.408 1.00 89.75 113 ARG A C 1
ATOM 866 O O . ARG A 1 113 ? 18.309 13.204 -29.602 1.00 89.75 113 ARG A O 1
ATOM 873 N N . VAL A 1 114 ? 19.091 14.395 -27.869 1.00 88.00 114 VAL A N 1
ATOM 874 C CA . VAL A 1 114 ? 20.090 15.130 -28.665 1.00 88.00 114 VAL A CA 1
ATOM 875 C C . VAL A 1 114 ? 21.124 14.165 -29.259 1.00 88.00 114 VAL A C 1
ATOM 877 O O . VAL A 1 114 ? 21.380 14.197 -30.464 1.00 88.00 114 VAL A O 1
ATOM 880 N N . LYS A 1 115 ? 21.648 13.231 -28.449 1.00 81.50 115 LYS A N 1
ATOM 881 C CA . LYS A 1 115 ? 22.621 12.220 -28.908 1.00 81.50 115 LYS A CA 1
ATOM 882 C C . LYS A 1 115 ? 22.046 11.286 -29.981 1.00 81.50 115 LYS A C 1
ATOM 884 O O . LYS A 1 115 ? 22.708 11.001 -30.977 1.00 81.50 115 LYS A O 1
ATOM 889 N N . THR A 1 116 ? 20.811 10.815 -29.801 1.00 75.81 116 THR A N 1
ATOM 890 C CA . THR A 1 116 ? 20.147 9.919 -30.767 1.00 75.81 116 THR A CA 1
ATOM 891 C C . THR A 1 116 ? 19.775 10.635 -32.065 1.00 75.81 116 THR A C 1
ATOM 893 O O . THR A 1 116 ? 20.011 10.086 -33.140 1.00 75.81 116 THR A O 1
ATOM 896 N N . GLY A 1 117 ? 19.287 11.878 -31.998 1.00 70.62 117 GLY A N 1
ATOM 897 C CA . GLY A 1 117 ? 18.999 12.695 -33.179 1.00 70.62 117 GLY A CA 1
ATOM 898 C C . GLY A 1 117 ? 20.237 12.964 -34.042 1.00 70.62 117 GLY A C 1
ATOM 899 O O . GLY A 1 117 ? 20.166 12.860 -35.267 1.00 70.62 117 GLY A O 1
ATOM 900 N N . ALA A 1 118 ? 21.390 13.232 -33.418 1.00 70.19 118 ALA A N 1
ATOM 901 C CA . ALA A 1 118 ? 22.661 13.390 -34.126 1.00 70.19 118 ALA A CA 1
ATOM 902 C C . ALA A 1 118 ? 23.112 12.084 -34.814 1.00 70.19 118 ALA A C 1
ATOM 904 O O . ALA A 1 118 ? 23.489 12.098 -35.987 1.00 70.19 118 ALA A O 1
ATOM 905 N N . LYS A 1 119 ? 22.996 10.937 -34.127 1.00 67.12 119 LYS A N 1
ATOM 906 C CA . LYS A 1 119 ? 23.381 9.623 -34.673 1.00 67.12 119 LYS A CA 1
ATOM 907 C C . LYS A 1 119 ? 22.483 9.176 -35.833 1.00 67.12 119 LYS A C 1
ATOM 909 O O . LYS A 1 119 ? 22.982 8.649 -36.825 1.00 67.12 119 LYS A O 1
ATOM 914 N N . LEU A 1 120 ? 21.173 9.427 -35.749 1.00 61.66 120 LEU A N 1
ATOM 915 C CA . LEU A 1 120 ? 20.226 9.102 -36.823 1.00 61.66 120 LEU A CA 1
ATOM 916 C C . LEU A 1 120 ? 20.484 9.927 -38.092 1.00 61.66 120 LEU A C 1
ATOM 918 O O . LEU A 1 120 ? 20.385 9.383 -39.189 1.00 61.66 120 LEU A O 1
ATOM 922 N N . LYS A 1 121 ? 20.880 11.204 -37.970 1.00 60.88 121 LYS A N 1
ATOM 923 C CA . LYS A 1 121 ? 21.268 12.023 -39.133 1.00 60.88 121 LYS A CA 1
ATOM 924 C C . LYS A 1 121 ? 22.559 11.528 -39.803 1.00 60.88 121 LYS A C 1
ATOM 926 O O . LYS A 1 121 ? 22.646 11.592 -41.025 1.00 60.88 121 LYS A O 1
ATOM 931 N N . GLY A 1 122 ? 23.512 10.987 -39.038 1.00 59.28 122 GLY A N 1
ATOM 932 C CA . GLY A 1 122 ? 24.733 10.372 -39.580 1.00 59.28 122 GLY A CA 1
ATOM 933 C C . GLY A 1 122 ? 24.491 9.025 -40.273 1.00 59.28 122 GLY A C 1
ATOM 934 O O . GLY A 1 122 ? 25.039 8.769 -41.342 1.00 59.28 122 GLY A O 1
ATOM 935 N N . ASN A 1 123 ? 23.615 8.183 -39.717 1.00 54.72 123 ASN A N 1
ATOM 936 C CA . ASN A 1 123 ? 23.357 6.847 -40.264 1.00 54.72 123 ASN A CA 1
ATOM 937 C C . ASN A 1 123 ? 22.376 6.825 -41.443 1.00 54.72 123 ASN A C 1
ATOM 939 O O . ASN A 1 123 ? 22.408 5.874 -42.215 1.00 54.72 123 ASN A O 1
ATOM 943 N N . ARG A 1 124 ? 21.558 7.868 -41.656 1.00 51.09 124 ARG A N 1
ATOM 944 C CA . ARG A 1 124 ? 20.612 7.926 -42.791 1.00 51.09 124 ARG A CA 1
ATOM 945 C C . ARG A 1 124 ? 21.294 7.939 -44.171 1.00 51.09 124 ARG A C 1
ATOM 947 O O . ARG A 1 124 ? 20.613 7.752 -45.170 1.00 51.09 124 ARG A O 1
ATOM 954 N N . ARG A 1 125 ? 22.615 8.164 -44.233 1.00 53.09 125 ARG A N 1
ATOM 955 C CA . ARG A 1 125 ? 23.419 8.118 -45.471 1.00 53.09 125 ARG A CA 1
ATOM 956 C C . ARG A 1 125 ? 24.147 6.795 -45.706 1.00 53.09 125 ARG A C 1
ATOM 958 O O . ARG A 1 125 ? 24.609 6.569 -46.818 1.00 53.09 125 ARG A O 1
ATOM 965 N N . LYS A 1 126 ? 24.230 5.907 -44.710 1.00 55.44 126 LYS A N 1
ATOM 966 C CA . LYS A 1 126 ? 24.615 4.517 -44.964 1.00 55.44 126 LYS A CA 1
ATOM 967 C C . LYS A 1 126 ? 23.341 3.796 -45.369 1.00 55.44 126 LYS A C 1
ATOM 969 O O . LYS A 1 126 ? 22.632 3.276 -44.513 1.00 55.44 126 LYS A O 1
ATOM 974 N N . ALA A 1 127 ? 23.011 3.865 -46.661 1.00 54.72 127 ALA A N 1
ATOM 975 C CA . ALA A 1 127 ? 22.030 2.963 -47.242 1.00 54.72 127 ALA A CA 1
ATOM 976 C C . ALA A 1 127 ? 22.409 1.558 -46.769 1.00 54.72 127 ALA A C 1
ATOM 978 O O . ALA A 1 127 ? 23.536 1.119 -47.003 1.00 54.72 127 ALA A O 1
ATOM 979 N N . VAL A 1 128 ? 21.527 0.928 -45.992 1.00 64.00 128 VAL A N 1
ATOM 980 C CA . VAL A 1 128 ? 21.683 -0.476 -45.623 1.00 64.00 128 VAL A CA 1
ATOM 981 C C . VAL A 1 128 ? 21.734 -1.197 -46.957 1.00 64.00 128 VAL A C 1
ATOM 983 O O . VAL A 1 128 ? 20.731 -1.212 -47.672 1.00 64.00 128 VAL A O 1
ATOM 986 N N . GLN A 1 129 ? 22.924 -1.650 -47.357 1.00 74.25 129 GLN A N 1
ATOM 987 C CA . GLN A 1 129 ? 23.032 -2.416 -48.584 1.00 74.25 129 GLN A CA 1
ATOM 988 C C . GLN A 1 129 ? 22.127 -3.637 -48.411 1.00 74.25 129 GLN A C 1
ATOM 990 O O . GLN A 1 129 ? 22.129 -4.228 -47.325 1.00 74.25 129 GLN A O 1
ATOM 995 N N . PRO A 1 130 ? 21.290 -3.960 -49.409 1.00 76.88 130 PRO A N 1
ATOM 996 C CA . PRO A 1 130 ? 20.484 -5.165 -49.343 1.00 76.88 130 PRO A CA 1
ATOM 997 C C . PRO A 1 130 ? 21.431 -6.345 -49.119 1.00 76.88 130 PRO A C 1
ATOM 999 O O . PRO A 1 130 ? 22.388 -6.526 -49.869 1.00 76.88 130 PRO A O 1
ATOM 1002 N N . VAL A 1 131 ? 21.186 -7.092 -48.043 1.00 83.75 131 VAL A N 1
ATOM 1003 C CA . VAL A 1 131 ? 21.928 -8.312 -47.713 1.00 83.75 131 VAL A CA 1
ATOM 1004 C C . VAL A 1 131 ? 21.786 -9.264 -48.897 1.00 83.75 131 VAL A C 1
ATOM 1006 O O . VAL A 1 131 ? 20.676 -9.449 -49.408 1.00 83.75 131 VAL A O 1
ATOM 1009 N N . SER A 1 132 ? 22.894 -9.831 -49.374 1.00 90.56 132 SER A N 1
ATOM 1010 C CA . SER A 1 132 ? 22.837 -10.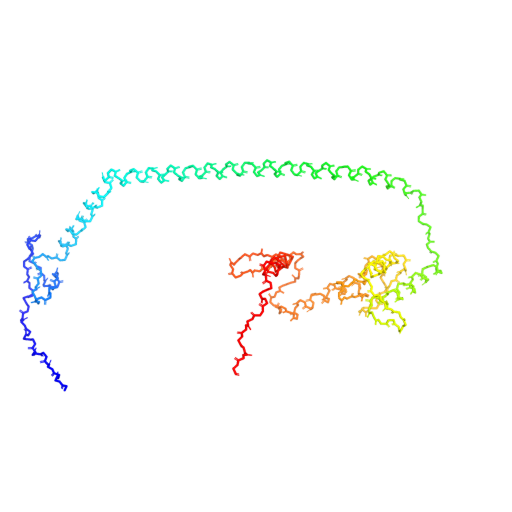743 -50.517 1.00 90.56 132 SER A CA 1
ATOM 1011 C C . SER A 1 132 ? 22.041 -12.011 -50.152 1.00 90.56 132 SER A C 1
ATOM 1013 O O . SER A 1 132 ? 21.987 -12.391 -48.979 1.00 90.56 132 SER A O 1
ATOM 1015 N N . PRO A 1 133 ? 21.414 -12.707 -51.119 1.00 89.38 133 PRO A N 1
ATOM 1016 C CA . PRO A 1 133 ? 20.726 -13.974 -50.848 1.00 89.38 133 PRO A CA 1
ATOM 1017 C C . PRO A 1 133 ? 21.613 -15.038 -50.183 1.00 89.38 133 PRO A C 1
ATOM 1019 O O . PRO A 1 133 ? 21.148 -15.792 -49.326 1.00 89.38 133 PRO A O 1
ATOM 1022 N N . GLU A 1 134 ? 22.898 -15.064 -50.537 1.00 91.25 134 GLU A N 1
ATOM 1023 C CA . GLU A 1 134 ? 23.898 -15.948 -49.931 1.00 91.25 134 GLU A CA 1
ATOM 1024 C C . GLU A 1 134 ? 24.142 -15.591 -48.462 1.00 91.25 134 GLU A C 1
ATOM 1026 O O . GLU A 1 134 ? 24.113 -16.465 -47.599 1.00 91.25 134 GLU A O 1
ATOM 1031 N N . GLU A 1 135 ? 24.291 -14.301 -48.151 1.00 90.19 135 GLU A N 1
ATOM 1032 C CA . GLU A 1 135 ? 24.485 -13.829 -46.780 1.00 90.19 135 GLU A CA 1
ATOM 1033 C C . GLU A 1 135 ? 23.225 -14.047 -45.924 1.00 90.19 135 GLU A C 1
ATOM 1035 O O . GLU A 1 135 ? 23.329 -14.428 -44.759 1.00 90.19 135 GLU A O 1
ATOM 1040 N N . MET A 1 136 ? 22.021 -13.904 -46.493 1.00 86.94 136 MET A N 1
ATOM 1041 C CA . MET A 1 136 ? 20.773 -14.264 -45.804 1.00 86.94 136 MET A CA 1
ATOM 1042 C C . MET A 1 136 ? 20.722 -15.757 -45.456 1.00 86.94 136 MET A C 1
ATOM 1044 O O . MET A 1 136 ? 20.311 -16.108 -44.347 1.00 86.94 136 MET A O 1
ATOM 1048 N N . THR A 1 137 ? 21.166 -16.623 -46.371 1.00 89.19 137 THR A N 1
ATOM 1049 C CA . THR A 1 137 ? 21.228 -18.077 -46.148 1.00 89.19 137 THR A CA 1
ATOM 1050 C C . THR A 1 137 ? 22.256 -18.415 -45.066 1.00 89.19 137 THR A C 1
ATOM 1052 O O . THR A 1 137 ? 21.917 -19.082 -44.094 1.00 89.19 137 THR A O 1
ATOM 1055 N N . ALA A 1 138 ? 23.459 -17.839 -45.137 1.00 91.88 138 ALA A N 1
ATOM 1056 C CA . ALA A 1 138 ? 24.491 -18.019 -44.116 1.00 91.88 138 ALA A CA 1
ATOM 1057 C C . ALA A 1 138 ? 24.041 -17.526 -42.727 1.00 91.88 138 ALA A C 1
ATOM 1059 O O . ALA A 1 138 ? 24.275 -18.186 -41.714 1.00 91.88 138 ALA A O 1
ATOM 1060 N N . ASN A 1 139 ? 23.343 -16.387 -42.664 1.00 91.19 139 ASN A N 1
ATOM 1061 C CA . ASN A 1 139 ? 22.773 -15.864 -41.421 1.00 91.19 139 ASN A CA 1
ATOM 1062 C C . ASN A 1 139 ? 21.684 -16.785 -40.862 1.00 91.19 139 ASN A C 1
ATOM 1064 O O . ASN A 1 139 ? 21.586 -16.957 -39.645 1.00 91.19 139 ASN A O 1
ATOM 1068 N N . ARG A 1 140 ? 20.864 -17.383 -41.734 1.00 87.25 140 ARG A N 1
ATOM 1069 C CA . ARG A 1 140 ? 19.857 -18.371 -41.343 1.00 87.25 140 ARG A CA 1
ATOM 1070 C C . ARG A 1 140 ? 20.507 -19.610 -40.732 1.00 87.25 140 ARG A C 1
ATOM 1072 O O . ARG A 1 140 ? 20.148 -19.952 -39.607 1.00 87.25 140 ARG A O 1
ATOM 1079 N N . ASP A 1 141 ? 21.489 -20.195 -41.408 1.00 90.75 141 ASP A N 1
ATOM 1080 C CA . ASP A 1 141 ? 22.204 -21.383 -40.930 1.00 90.75 141 ASP A CA 1
ATOM 1081 C C . ASP A 1 141 ? 22.931 -21.100 -39.610 1.00 90.75 141 ASP A C 1
ATOM 1083 O O . ASP A 1 141 ? 22.915 -21.910 -38.680 1.00 90.75 141 ASP A O 1
ATOM 1087 N N . ARG A 1 142 ? 23.515 -19.900 -39.476 1.00 94.19 142 ARG A N 1
ATOM 1088 C CA . ARG A 1 142 ? 24.178 -19.475 -38.241 1.00 94.19 142 ARG A CA 1
ATOM 1089 C C . ARG A 1 142 ? 23.206 -19.341 -37.074 1.00 94.19 142 ARG A C 1
ATOM 1091 O O . ARG A 1 142 ? 23.549 -19.753 -35.967 1.00 94.19 142 ARG A O 1
ATOM 1098 N N . VAL A 1 143 ? 22.014 -18.782 -37.298 1.00 89.62 143 VAL A N 1
ATOM 1099 C CA . VAL A 1 143 ? 20.958 -18.736 -36.275 1.00 89.62 143 VAL A CA 1
ATOM 1100 C C . VAL A 1 143 ? 20.562 -20.150 -35.867 1.00 89.62 143 VAL A C 1
ATOM 1102 O O . VAL A 1 143 ? 20.523 -20.432 -34.674 1.00 89.62 143 VAL A O 1
ATOM 1105 N N . ASP A 1 144 ? 20.319 -21.041 -36.827 1.00 88.62 144 ASP A N 1
ATOM 1106 C CA . ASP A 1 144 ? 19.877 -22.408 -36.543 1.00 88.62 144 ASP A CA 1
ATOM 1107 C C . ASP A 1 144 ? 20.939 -23.174 -35.725 1.00 88.62 144 ASP A C 1
ATOM 1109 O O . ASP A 1 144 ? 20.614 -23.804 -34.716 1.00 88.62 144 ASP A O 1
ATOM 1113 N N . TYR A 1 145 ? 22.225 -23.013 -36.055 1.00 93.19 145 TYR A N 1
ATOM 1114 C CA . TYR A 1 145 ? 23.340 -23.538 -35.260 1.00 93.19 145 TYR A CA 1
ATOM 1115 C C . TYR A 1 145 ? 23.389 -22.958 -33.833 1.00 93.19 145 TYR A C 1
ATOM 1117 O O . TYR A 1 145 ? 23.489 -23.710 -32.861 1.00 93.19 145 TYR A O 1
ATOM 1125 N N . LEU A 1 146 ? 23.273 -21.634 -33.670 1.00 91.38 146 LEU A N 1
ATOM 1126 C CA . LEU A 1 146 ? 23.289 -21.003 -32.343 1.00 91.38 146 LEU A CA 1
ATOM 1127 C C . LEU A 1 146 ? 22.096 -21.449 -31.483 1.00 91.38 146 LEU A C 1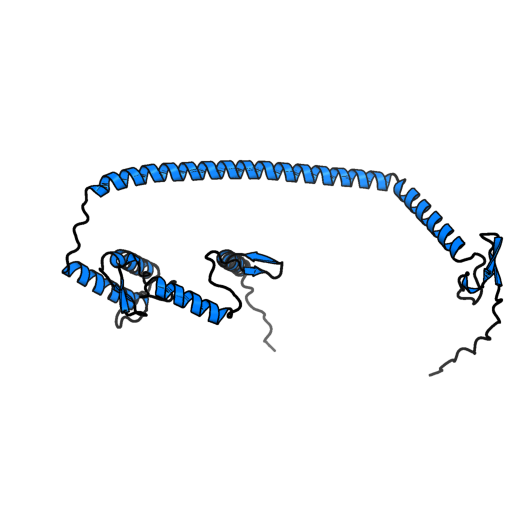
ATOM 1129 O O . LEU A 1 146 ? 22.222 -21.554 -30.265 1.00 91.38 146 LEU A O 1
ATOM 1133 N N . LEU A 1 147 ? 20.949 -21.755 -32.096 1.00 88.25 147 LEU A N 1
ATOM 1134 C CA . LEU A 1 147 ? 19.791 -22.304 -31.391 1.00 88.25 147 LEU A CA 1
ATOM 1135 C C . LEU A 1 147 ? 19.998 -23.742 -30.933 1.00 88.25 147 LEU A C 1
ATOM 1137 O O . LEU A 1 147 ? 19.546 -24.098 -29.842 1.00 88.25 147 LEU A O 1
ATOM 1141 N N . LEU A 1 148 ? 20.700 -24.559 -31.718 1.00 89.81 148 LEU A N 1
ATOM 1142 C CA . LEU A 1 148 ? 21.108 -25.893 -31.279 1.00 89.81 148 LEU A CA 1
ATOM 1143 C C . LEU A 1 148 ? 22.056 -25.813 -30.078 1.00 89.81 148 LEU A C 1
ATOM 1145 O O . LEU A 1 148 ? 21.862 -26.553 -29.116 1.00 89.81 148 LEU A O 1
ATOM 1149 N N . LEU A 1 149 ? 23.010 -24.877 -30.093 1.00 91.38 149 LEU A N 1
ATOM 1150 C CA . LEU A 1 149 ? 23.901 -24.625 -28.956 1.00 91.38 149 LEU A CA 1
ATOM 1151 C C . LEU A 1 149 ? 23.143 -24.154 -27.708 1.00 91.38 149 LEU A C 1
ATOM 1153 O O . LEU A 1 149 ? 23.329 -24.708 -26.634 1.00 91.38 149 LEU A O 1
ATOM 1157 N N . LEU A 1 150 ? 22.266 -23.153 -27.840 1.00 88.00 150 LEU A N 1
ATOM 1158 C CA . LEU A 1 150 ? 21.509 -22.584 -26.714 1.00 88.00 150 LEU A CA 1
ATOM 1159 C C . LEU A 1 150 ? 20.474 -23.548 -26.113 1.00 88.00 150 LEU A C 1
ATOM 1161 O O . LEU A 1 150 ? 19.987 -23.301 -25.011 1.00 88.00 150 LEU A O 1
ATOM 1165 N N . SER A 1 151 ? 20.102 -24.604 -26.842 1.00 84.50 151 SER A N 1
ATOM 1166 C CA . SER A 1 151 ? 19.169 -25.638 -26.380 1.00 84.50 151 SER A CA 1
ATOM 1167 C C . SER A 1 151 ? 19.858 -26.919 -25.902 1.00 84.50 151 SER A C 1
ATOM 1169 O O . SER A 1 151 ? 19.157 -27.895 -25.633 1.00 84.50 151 SER A O 1
ATOM 1171 N N . ASP A 1 152 ? 21.194 -26.923 -25.816 1.00 87.69 152 ASP A N 1
ATOM 1172 C CA . ASP A 1 152 ? 22.028 -28.092 -25.499 1.00 87.69 152 ASP A CA 1
ATOM 1173 C C . ASP A 1 152 ? 21.749 -29.306 -26.409 1.00 87.69 152 ASP A C 1
ATOM 1175 O O . ASP A 1 152 ? 21.889 -30.462 -26.012 1.00 87.69 152 ASP A O 1
ATOM 1179 N N . ARG A 1 153 ? 21.324 -29.052 -27.655 1.00 86.75 153 ARG A N 1
ATOM 1180 C CA . ARG A 1 153 ? 21.025 -30.087 -28.663 1.00 86.75 153 ARG A CA 1
ATOM 1181 C C . ARG A 1 153 ? 22.129 -30.261 -29.696 1.00 86.75 153 ARG A C 1
ATOM 1183 O O . ARG A 1 153 ? 22.006 -31.114 -30.574 1.00 86.75 153 ARG A O 1
ATOM 1190 N N . HIS A 1 154 ? 23.178 -29.447 -29.639 1.00 92.00 154 HIS A N 1
ATOM 1191 C CA . HIS A 1 154 ? 24.311 -29.596 -30.537 1.00 92.00 154 HIS A CA 1
ATOM 1192 C C . HIS A 1 154 ? 25.142 -30.835 -30.137 1.00 92.00 154 HIS A C 1
ATOM 1194 O O . HIS A 1 154 ? 25.440 -31.009 -28.955 1.00 92.00 154 HIS A O 1
ATOM 1200 N N . PRO A 1 155 ? 25.521 -31.715 -31.083 1.00 89.31 155 PRO A N 1
ATOM 1201 C CA . PRO A 1 155 ? 26.095 -33.024 -30.756 1.00 89.31 155 PRO A CA 1
ATOM 1202 C C . PRO A 1 155 ? 27.512 -32.960 -30.174 1.00 89.31 155 PRO A C 1
ATOM 1204 O O . PRO A 1 155 ? 27.912 -33.861 -29.443 1.00 89.31 155 PRO A O 1
ATOM 1207 N N . THR A 1 156 ? 28.281 -31.925 -30.512 1.00 93.69 156 THR A N 1
ATOM 1208 C CA . THR A 1 156 ? 29.723 -31.854 -30.211 1.00 93.69 156 THR A CA 1
ATOM 1209 C C . THR A 1 156 ? 30.134 -30.631 -29.401 1.00 93.69 156 THR A C 1
ATOM 1211 O O . THR A 1 156 ? 31.278 -30.551 -28.969 1.00 93.69 156 THR A O 1
ATOM 1214 N N . GLU A 1 157 ? 29.237 -29.668 -29.196 1.00 94.19 157 GLU A N 1
ATOM 1215 C CA . GLU A 1 157 ? 29.577 -28.384 -28.579 1.00 94.19 157 GLU A CA 1
ATOM 1216 C C . GLU A 1 157 ? 28.500 -27.992 -27.575 1.00 94.19 157 GLU A C 1
ATOM 1218 O O . GLU A 1 157 ? 27.314 -28.195 -27.821 1.00 94.19 157 GLU A O 1
ATOM 1223 N N . GLN A 1 158 ? 28.921 -27.433 -26.442 1.00 92.69 158 GLN A N 1
ATOM 1224 C CA . GLN A 1 158 ? 28.035 -26.974 -25.377 1.00 92.69 158 GLN A CA 1
ATOM 1225 C C . GLN A 1 158 ? 28.530 -25.637 -24.832 1.00 92.69 158 GLN A C 1
ATOM 1227 O O . GLN A 1 158 ? 29.733 -25.370 -24.765 1.00 92.69 158 GLN A O 1
ATOM 1232 N N . ILE A 1 159 ? 27.591 -24.786 -24.430 1.00 89.69 159 ILE A N 1
ATOM 1233 C CA . ILE A 1 159 ? 27.887 -23.479 -23.850 1.00 89.69 159 ILE A CA 1
ATOM 1234 C C . ILE A 1 159 ? 28.158 -23.668 -22.354 1.00 89.69 159 ILE A C 1
ATOM 1236 O O . ILE A 1 159 ? 27.242 -23.850 -21.560 1.00 89.69 159 ILE A O 1
ATOM 1240 N N . ALA A 1 160 ? 29.428 -23.607 -21.953 1.00 89.69 160 ALA A N 1
ATOM 1241 C CA . ALA A 1 160 ? 29.831 -23.867 -20.568 1.00 89.69 160 ALA A CA 1
ATOM 1242 C C . ALA A 1 160 ? 29.742 -22.640 -19.639 1.00 89.69 160 ALA A C 1
ATOM 1244 O O . ALA A 1 160 ? 29.875 -22.778 -18.423 1.00 89.69 160 ALA A O 1
ATOM 1245 N N . THR A 1 161 ? 29.576 -21.428 -20.181 1.00 92.81 161 THR A N 1
ATOM 1246 C CA . THR A 1 161 ? 29.654 -20.188 -19.391 1.00 92.81 161 THR A CA 1
ATOM 1247 C C . THR A 1 161 ? 28.505 -19.231 -19.681 1.00 92.81 161 THR A C 1
ATOM 1249 O O . THR A 1 161 ? 28.057 -19.095 -20.816 1.00 92.81 161 THR A O 1
ATOM 1252 N N . GLU A 1 162 ? 28.084 -18.472 -18.669 1.00 88.50 162 GLU A N 1
ATOM 1253 C CA . GLU A 1 162 ? 27.062 -17.427 -18.823 1.00 88.50 162 GLU A CA 1
ATOM 1254 C C . GLU A 1 162 ? 27.477 -16.355 -19.848 1.00 88.50 162 GLU A C 1
ATOM 1256 O O . GLU A 1 162 ? 26.655 -15.847 -20.608 1.00 88.50 162 GLU A O 1
ATOM 1261 N N . GLN A 1 163 ? 28.772 -16.031 -19.925 1.00 88.31 163 GLN A N 1
ATOM 1262 C CA . GLN A 1 163 ? 29.283 -15.067 -20.898 1.00 88.31 163 GLN A CA 1
ATOM 1263 C C . GLN A 1 163 ? 29.141 -15.568 -22.342 1.00 88.31 163 GLN A C 1
ATOM 1265 O O . GLN A 1 163 ? 28.693 -14.810 -23.203 1.00 88.31 163 GLN A O 1
ATOM 1270 N N . SER A 1 164 ? 29.496 -16.830 -22.613 1.00 89.00 164 SER A N 1
ATOM 1271 C CA . SER A 1 164 ? 29.331 -17.428 -23.948 1.00 89.00 164 SER A CA 1
ATOM 1272 C C . SER A 1 164 ? 27.856 -17.586 -24.313 1.00 89.00 164 SER A C 1
ATOM 1274 O O . SER A 1 164 ? 27.477 -17.325 -25.454 1.00 89.00 164 SER A O 1
ATOM 1276 N N . TRP A 1 165 ? 27.011 -17.882 -23.326 1.00 90.25 165 TRP A N 1
ATOM 1277 C CA . TRP A 1 165 ? 25.565 -17.918 -23.491 1.00 90.25 165 TRP A CA 1
ATOM 1278 C C . TRP A 1 165 ? 24.997 -16.555 -23.902 1.00 90.25 165 TRP A C 1
ATOM 1280 O O . TRP A 1 165 ? 24.288 -16.447 -24.901 1.00 90.25 165 TRP A O 1
ATOM 1290 N N . ASN A 1 166 ? 25.374 -15.488 -23.190 1.00 85.56 166 ASN A N 1
ATO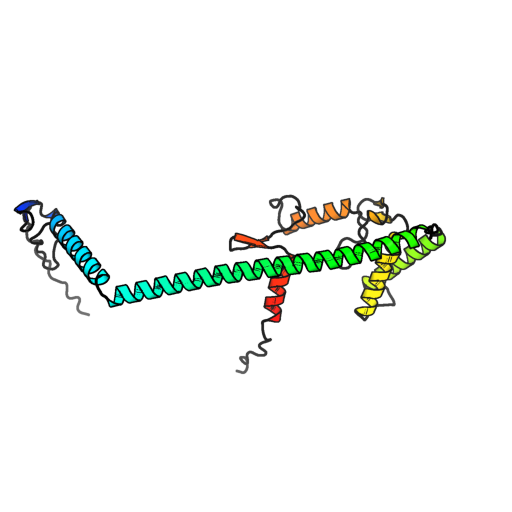M 1291 C CA . ASN A 1 166 ? 24.946 -14.121 -23.494 1.00 85.56 166 ASN A CA 1
ATOM 1292 C C . ASN A 1 166 ? 25.445 -13.647 -24.866 1.00 85.56 166 ASN A C 1
ATOM 1294 O O . ASN A 1 166 ? 24.730 -12.931 -25.567 1.00 85.56 166 ASN A O 1
ATOM 1298 N N . ALA A 1 167 ? 26.655 -14.050 -25.262 1.00 88.50 167 ALA A N 1
ATOM 1299 C CA . ALA A 1 167 ? 27.213 -13.727 -26.570 1.00 88.50 167 ALA A CA 1
ATOM 1300 C C . ALA A 1 167 ? 26.468 -14.446 -27.706 1.00 88.50 167 ALA A C 1
ATOM 1302 O O . ALA A 1 167 ? 26.046 -13.793 -28.659 1.00 88.50 167 ALA A O 1
ATOM 1303 N N . ALA A 1 168 ? 26.249 -15.761 -27.583 1.00 88.38 168 ALA A N 1
ATOM 1304 C CA . ALA A 1 168 ? 25.466 -16.541 -28.544 1.00 88.38 168 ALA A CA 1
ATOM 1305 C C . ALA A 1 168 ? 24.051 -15.968 -28.693 1.00 88.38 168 ALA A C 1
ATOM 1307 O O . ALA A 1 168 ? 23.541 -15.808 -29.799 1.00 88.38 168 ALA A O 1
ATOM 1308 N N . TYR A 1 169 ? 23.451 -15.576 -27.575 1.00 87.00 169 TYR A N 1
ATOM 1309 C CA . TYR A 1 169 ? 22.139 -14.959 -27.541 1.00 87.00 169 TYR A CA 1
ATOM 1310 C C . TYR A 1 169 ? 22.080 -13.591 -28.237 1.00 87.00 169 TYR A C 1
ATOM 1312 O O . TYR A 1 169 ? 21.200 -13.358 -29.066 1.00 87.00 169 TYR A O 1
ATOM 1320 N N . ALA A 1 170 ? 23.019 -12.689 -27.933 1.00 86.38 170 ALA A N 1
ATOM 1321 C CA . ALA A 1 170 ? 23.096 -11.383 -28.587 1.00 86.38 170 ALA A CA 1
ATOM 1322 C C . ALA A 1 170 ? 23.296 -11.523 -30.104 1.00 86.38 170 ALA A C 1
ATOM 1324 O O . ALA A 1 170 ? 22.750 -10.739 -30.880 1.00 86.38 170 ALA A O 1
ATOM 1325 N N . GLU A 1 171 ? 24.041 -12.545 -30.525 1.00 91.81 171 GLU A N 1
ATOM 1326 C CA . GLU A 1 171 ? 24.267 -12.836 -31.935 1.00 91.81 171 GLU A CA 1
ATOM 1327 C C . GLU A 1 171 ? 23.018 -13.400 -32.625 1.00 91.81 171 GLU A C 1
ATOM 1329 O O . GLU A 1 171 ? 22.699 -12.969 -33.732 1.00 91.81 171 GLU A O 1
ATOM 1334 N N . VAL A 1 172 ? 22.254 -14.281 -31.966 1.00 89.31 172 VAL A N 1
ATOM 1335 C CA . VAL A 1 172 ? 20.941 -14.721 -32.469 1.00 89.31 172 VAL A CA 1
ATOM 1336 C C . VAL A 1 172 ? 20.014 -13.526 -32.666 1.00 89.31 172 VAL A C 1
ATOM 1338 O O . VAL A 1 172 ? 19.446 -13.396 -33.746 1.00 89.31 172 VAL A O 1
ATOM 1341 N N . ASP A 1 173 ? 19.886 -12.631 -31.680 1.00 85.94 173 ASP A N 1
ATOM 1342 C CA . ASP A 1 173 ? 19.021 -11.444 -31.790 1.00 85.94 173 ASP A CA 1
ATOM 1343 C C . ASP A 1 173 ? 19.464 -10.521 -32.936 1.00 85.94 173 ASP A C 1
ATOM 1345 O O . ASP A 1 173 ? 18.640 -10.058 -33.729 1.00 85.94 173 ASP A O 1
ATOM 1349 N N . ARG A 1 174 ? 20.779 -10.319 -33.094 1.00 88.88 174 ARG A N 1
ATOM 1350 C CA . ARG A 1 174 ? 21.350 -9.527 -34.191 1.00 88.88 174 ARG A CA 1
ATOM 1351 C C . ARG A 1 174 ? 21.038 -10.134 -35.560 1.00 88.88 174 ARG A C 1
ATOM 1353 O O . ARG A 1 174 ? 20.626 -9.408 -36.466 1.00 88.88 174 ARG A O 1
ATOM 1360 N N . LEU A 1 175 ? 21.259 -11.439 -35.721 1.00 89.69 175 LEU A N 1
ATOM 1361 C CA . LEU A 1 175 ? 21.101 -12.146 -36.994 1.00 89.69 175 LEU A CA 1
ATOM 1362 C C . LEU A 1 175 ? 19.636 -12.415 -37.349 1.00 89.69 175 LEU A C 1
ATOM 1364 O O . LEU A 1 175 ? 19.288 -12.496 -38.528 1.00 89.69 175 LEU A O 1
ATOM 1368 N N . TRP A 1 176 ? 18.758 -12.500 -36.349 1.00 88.44 176 TRP A N 1
ATOM 1369 C CA . TRP A 1 176 ? 17.341 -12.799 -36.530 1.00 88.44 176 TRP A CA 1
ATOM 1370 C C . TRP A 1 176 ? 16.678 -11.876 -37.554 1.00 88.44 176 TRP A C 1
ATOM 1372 O O . TRP A 1 176 ? 16.064 -12.343 -38.513 1.00 88.44 176 TRP A O 1
ATOM 1382 N N . TYR A 1 177 ? 16.872 -10.565 -37.411 1.00 84.44 177 TYR A N 1
ATOM 1383 C CA . TYR A 1 177 ? 16.213 -9.566 -38.256 1.00 84.44 177 TYR A CA 1
ATOM 1384 C C . TYR A 1 177 ? 16.792 -9.449 -39.670 1.00 84.44 177 TYR A C 1
ATOM 1386 O O . TYR A 1 177 ? 16.137 -8.874 -40.536 1.00 84.44 177 TYR A O 1
ATOM 1394 N N . VAL A 1 178 ? 17.989 -9.990 -39.915 1.00 86.12 178 VAL A N 1
ATOM 1395 C CA . VAL A 1 178 ? 18.652 -9.968 -41.234 1.00 86.12 178 VAL A CA 1
ATOM 1396 C C . VAL A 1 178 ? 18.585 -11.311 -41.965 1.00 86.12 178 VAL A C 1
ATOM 1398 O O . VAL A 1 178 ? 19.007 -11.411 -43.109 1.00 86.12 178 VAL A O 1
ATOM 1401 N N . SER A 1 179 ? 18.026 -12.340 -41.327 1.00 82.06 179 SER A N 1
ATOM 1402 C CA . SER A 1 179 ? 17.947 -13.709 -41.859 1.00 82.06 179 SER A CA 1
ATOM 1403 C C . SER A 1 179 ? 16.758 -13.985 -42.798 1.00 82.06 179 SER A C 1
ATOM 1405 O O . SER A 1 179 ? 16.501 -15.138 -43.140 1.00 82.06 179 SER A O 1
ATOM 1407 N N . GLY A 1 180 ? 16.041 -12.938 -43.223 1.00 86.12 180 GLY A N 1
ATOM 1408 C CA . GLY A 1 180 ? 14.898 -13.030 -44.139 1.00 86.12 180 GLY A CA 1
ATOM 1409 C C . GLY A 1 180 ? 13.608 -13.556 -43.498 1.00 86.12 180 GLY A C 1
ATOM 1410 O O . GLY A 1 180 ? 13.535 -13.766 -42.289 1.00 86.12 180 GLY A O 1
ATOM 1411 N N . ASP A 1 181 ? 12.566 -13.738 -44.314 1.00 85.44 181 ASP A N 1
ATOM 1412 C CA . ASP A 1 181 ? 11.268 -14.246 -43.856 1.00 85.44 181 ASP A CA 1
ATOM 1413 C C . ASP A 1 181 ? 11.391 -15.636 -43.227 1.00 85.44 181 ASP A C 1
ATOM 1415 O O . ASP A 1 181 ? 12.145 -16.500 -43.684 1.00 85.44 181 ASP A O 1
ATOM 1419 N N . ARG A 1 182 ? 10.597 -15.872 -42.184 1.00 84.06 182 ARG A N 1
ATOM 1420 C CA . ARG A 1 182 ? 10.611 -17.122 -41.428 1.00 84.06 182 ARG A CA 1
ATOM 1421 C C . ARG A 1 182 ? 9.245 -17.781 -41.444 1.00 84.06 182 ARG A C 1
ATOM 1423 O O . ARG A 1 182 ? 8.216 -17.114 -41.497 1.00 84.06 182 ARG A O 1
ATOM 1430 N N . GLU A 1 183 ? 9.235 -19.103 -41.394 1.00 90.06 183 GLU A N 1
ATOM 1431 C CA . GLU A 1 183 ? 8.005 -19.881 -41.343 1.00 90.06 183 GLU A CA 1
ATOM 1432 C C . GLU A 1 183 ? 7.574 -20.099 -39.890 1.00 90.06 183 GLU A C 1
ATOM 1434 O O . GLU A 1 183 ? 8.352 -20.578 -39.064 1.00 90.06 183 GLU A O 1
ATOM 1439 N N . CYS A 1 184 ? 6.333 -19.734 -39.571 1.00 91.00 184 CYS A N 1
ATOM 1440 C CA . CYS A 1 184 ? 5.761 -19.988 -38.255 1.00 91.00 184 CYS A CA 1
ATOM 1441 C C . CYS A 1 184 ? 5.563 -21.494 -38.036 1.00 91.00 184 CYS A C 1
ATOM 1443 O O . CYS A 1 184 ? 4.818 -22.122 -38.781 1.00 91.00 184 CYS A O 1
ATOM 1445 N N . VAL A 1 185 ? 6.112 -22.052 -36.956 1.00 88.31 185 VAL A N 1
ATOM 1446 C CA . VAL A 1 185 ? 5.997 -23.492 -36.643 1.00 88.31 185 VAL A CA 1
ATOM 1447 C C . VAL A 1 185 ? 4.565 -23.960 -36.355 1.00 88.31 185 VAL A C 1
ATOM 1449 O O . VAL A 1 185 ? 4.294 -25.153 -36.396 1.00 88.31 185 VAL A O 1
ATOM 1452 N N . THR A 1 186 ? 3.651 -23.038 -36.033 1.00 90.25 186 THR A N 1
ATOM 1453 C CA . THR A 1 186 ? 2.256 -23.365 -35.691 1.00 90.25 186 THR A CA 1
ATOM 1454 C C . THR A 1 186 ? 1.317 -23.251 -36.885 1.00 90.25 186 THR A C 1
ATOM 1456 O O . THR A 1 186 ? 0.425 -24.076 -37.040 1.00 90.25 186 THR A O 1
ATOM 1459 N N . CYS A 1 187 ? 1.456 -22.196 -37.693 1.00 94.12 187 CYS A N 1
ATOM 1460 C CA . CYS A 1 187 ? 0.529 -21.912 -38.794 1.00 94.12 187 CYS A CA 1
ATOM 1461 C C . CYS A 1 187 ? 1.162 -22.007 -40.184 1.00 94.12 187 CYS A C 1
ATOM 1463 O O . CYS A 1 187 ? 0.479 -21.722 -41.163 1.00 94.12 187 CYS A O 1
ATOM 1465 N N . HIS A 1 188 ? 2.451 -22.345 -40.278 1.00 93.06 188 HIS A N 1
ATOM 1466 C CA . HIS A 1 188 ? 3.215 -22.499 -41.523 1.00 93.06 188 HIS A CA 1
ATOM 1467 C C . HIS A 1 188 ? 3.249 -21.262 -42.435 1.00 93.06 188 HIS A C 1
ATOM 1469 O O . HIS A 1 188 ? 3.696 -21.306 -43.579 1.00 93.06 188 HIS A O 1
ATOM 1475 N N . ARG A 1 189 ? 2.800 -20.104 -41.937 1.00 93.75 189 ARG A N 1
ATOM 1476 C CA . ARG A 1 189 ? 2.855 -18.846 -42.680 1.00 93.75 189 ARG A CA 1
ATOM 1477 C C . ARG A 1 189 ? 4.279 -18.298 -42.661 1.00 93.75 189 ARG A C 1
ATOM 1479 O O . ARG A 1 189 ? 4.870 -18.168 -41.587 1.00 93.75 189 ARG A O 1
ATOM 1486 N N . ARG A 1 190 ? 4.784 -17.898 -43.833 1.00 91.81 190 ARG A N 1
ATOM 1487 C CA . ARG A 1 190 ? 5.975 -17.046 -43.940 1.00 91.81 190 ARG A CA 1
ATOM 1488 C C . ARG A 1 190 ? 5.646 -15.640 -43.447 1.00 91.81 190 ARG A C 1
ATOM 1490 O O . ARG A 1 190 ? 4.715 -15.008 -43.947 1.00 91.81 190 ARG A O 1
ATOM 1497 N N . VAL A 1 191 ? 6.375 -15.188 -42.438 1.00 91.19 191 VAL A N 1
ATOM 1498 C CA . VAL A 1 191 ? 6.210 -13.885 -41.794 1.00 91.19 191 VAL A CA 1
ATOM 1499 C C . VAL A 1 191 ? 7.549 -13.162 -41.743 1.00 91.19 191 VAL A C 1
ATOM 1501 O O . VAL A 1 191 ? 8.606 -13.794 -41.650 1.00 91.19 191 VAL A O 1
ATOM 1504 N N . ALA A 1 192 ? 7.501 -11.833 -41.768 1.00 88.44 192 ALA A N 1
ATOM 1505 C CA . ALA A 1 192 ? 8.696 -11.022 -41.588 1.00 88.44 192 ALA A CA 1
ATOM 1506 C C . ALA A 1 192 ? 9.304 -11.278 -40.191 1.00 88.44 192 ALA A C 1
ATOM 1508 O O . ALA A 1 192 ? 8.554 -11.486 -39.230 1.00 88.44 192 ALA A O 1
ATOM 1509 N N . PRO A 1 193 ? 10.637 -11.188 -40.012 1.00 85.62 193 PRO A N 1
ATOM 1510 C CA . PRO A 1 193 ? 11.284 -11.369 -38.708 1.00 85.62 193 PRO A CA 1
ATOM 1511 C C . PRO A 1 193 ? 10.698 -10.524 -37.573 1.00 85.62 193 PRO A C 1
ATOM 1513 O O . PRO A 1 193 ? 10.675 -10.955 -36.425 1.00 85.62 193 PRO A O 1
ATOM 1516 N N . THR A 1 194 ? 10.190 -9.327 -37.883 1.00 87.00 194 THR A N 1
ATOM 1517 C CA . THR A 1 194 ? 9.558 -8.410 -36.919 1.00 87.00 194 THR A CA 1
ATOM 1518 C C . THR A 1 194 ? 8.215 -8.921 -36.386 1.00 87.00 194 THR A C 1
ATOM 1520 O O . THR A 1 194 ? 7.812 -8.571 -35.269 1.00 87.00 194 THR A O 1
ATOM 1523 N N . GLU A 1 195 ? 7.532 -9.767 -37.157 1.00 89.56 195 GLU A N 1
ATOM 1524 C CA . GLU A 1 195 ? 6.270 -10.415 -36.801 1.00 89.56 195 GLU A CA 1
ATOM 1525 C C . GLU A 1 195 ? 6.469 -11.749 -36.075 1.00 89.56 195 GLU A C 1
ATOM 1527 O O . GLU A 1 195 ? 5.494 -12.330 -35.593 1.00 89.56 195 GLU A O 1
ATOM 1532 N N . MET A 1 196 ? 7.708 -12.227 -35.949 1.00 89.06 196 MET A N 1
ATOM 1533 C CA . MET A 1 196 ? 8.049 -13.442 -35.219 1.00 89.06 196 MET A CA 1
ATOM 1534 C C . MET A 1 196 ? 8.771 -13.099 -33.920 1.00 89.06 196 MET A C 1
ATOM 1536 O O . MET A 1 196 ? 9.560 -12.157 -33.858 1.00 89.06 196 MET A O 1
ATOM 1540 N N . LEU A 1 197 ? 8.476 -13.833 -32.847 1.00 82.50 197 LEU A N 1
ATOM 1541 C CA . LEU A 1 197 ? 9.229 -13.648 -31.611 1.00 82.50 197 LEU A CA 1
ATOM 1542 C C . LEU A 1 197 ? 10.620 -14.263 -31.789 1.00 82.50 197 LEU A C 1
ATOM 1544 O O . LEU A 1 197 ? 10.699 -15.422 -32.214 1.00 82.50 197 LEU A O 1
ATOM 1548 N N . PRO A 1 198 ? 11.701 -13.538 -31.449 1.00 80.19 198 PRO A N 1
ATOM 1549 C CA . PRO A 1 198 ? 13.010 -14.149 -31.422 1.00 80.19 198 PRO A CA 1
ATOM 1550 C C . PRO A 1 198 ? 12.994 -15.304 -30.407 1.00 80.19 198 PRO A C 1
ATOM 1552 O O . PRO A 1 198 ? 12.313 -15.229 -29.370 1.00 80.19 198 PRO A O 1
ATOM 1555 N N . PRO A 1 199 ? 13.698 -16.399 -30.705 1.00 77.06 199 PRO A N 1
ATOM 1556 C CA . PRO A 1 199 ? 13.855 -17.530 -29.813 1.00 77.06 199 PRO A CA 1
ATOM 1557 C C . PRO A 1 199 ? 14.671 -17.068 -28.610 1.00 77.06 199 PRO A C 1
ATOM 1559 O O . PRO A 1 199 ? 15.890 -16.950 -28.666 1.00 77.06 199 PRO A O 1
ATOM 1562 N N . MET A 1 200 ? 13.971 -16.739 -27.527 1.00 75.56 200 MET A N 1
ATOM 1563 C CA . MET A 1 200 ? 14.600 -16.306 -26.288 1.00 75.56 200 MET A CA 1
ATOM 1564 C C . MET A 1 200 ? 14.373 -17.357 -25.199 1.00 75.56 200 MET A C 1
ATOM 1566 O O . MET A 1 200 ? 13.300 -17.949 -25.147 1.00 75.56 200 MET A O 1
ATOM 1570 N N . PRO A 1 201 ? 15.319 -17.547 -24.275 1.00 60.66 201 PRO A N 1
ATOM 1571 C CA . PRO A 1 201 ? 15.226 -18.507 -23.171 1.00 60.66 201 PRO A CA 1
ATOM 1572 C C . PRO A 1 201 ? 14.111 -18.193 -22.154 1.00 60.66 201 PRO A C 1
ATOM 1574 O O . PRO A 1 201 ? 13.822 -19.000 -21.278 1.00 60.66 201 PRO A O 1
ATOM 1577 N N . GLY A 1 202 ? 13.427 -17.050 -22.290 1.00 67.00 202 GLY A N 1
ATOM 1578 C CA . GLY A 1 202 ? 12.154 -16.750 -21.614 1.00 67.00 202 GLY A CA 1
ATOM 1579 C C . GLY A 1 202 ? 10.918 -16.798 -22.524 1.00 67.00 202 GLY A C 1
ATOM 1580 O O . GLY A 1 202 ? 9.790 -16.794 -22.033 1.00 67.00 202 GLY A O 1
ATOM 1581 N N . ASN A 1 203 ? 11.110 -16.864 -23.841 1.00 70.00 203 ASN A N 1
ATOM 1582 C CA . ASN A 1 203 ? 10.048 -17.076 -24.815 1.00 70.00 203 ASN A CA 1
ATOM 1583 C C . ASN A 1 203 ? 9.883 -18.585 -24.989 1.00 70.00 203 ASN A C 1
ATOM 1585 O O . ASN A 1 203 ? 10.500 -19.185 -25.862 1.00 70.00 203 ASN A O 1
ATOM 1589 N N . GLY A 1 204 ? 9.011 -19.208 -24.193 1.00 67.50 204 GLY A N 1
ATOM 1590 C CA . GLY A 1 204 ? 8.731 -20.653 -24.270 1.00 67.50 204 GLY A CA 1
ATOM 1591 C C . GLY A 1 204 ? 8.099 -21.134 -25.589 1.00 67.50 204 GLY A C 1
ATOM 1592 O O . GLY A 1 204 ? 7.533 -22.222 -25.632 1.00 67.50 204 GLY A O 1
ATOM 1593 N N . ARG A 1 205 ? 8.113 -20.308 -26.642 1.00 73.50 205 ARG A N 1
ATOM 1594 C CA . ARG A 1 205 ? 7.475 -20.535 -27.943 1.00 73.50 205 ARG A CA 1
ATOM 1595 C C . ARG A 1 205 ? 8.347 -19.999 -29.098 1.00 73.50 205 ARG A C 1
ATOM 1597 O O . ARG A 1 205 ? 7.902 -19.108 -29.825 1.00 73.50 205 ARG A O 1
ATOM 1604 N N . PRO A 1 206 ? 9.598 -20.475 -29.251 1.00 78.56 206 PRO A N 1
ATOM 1605 C CA . PRO A 1 206 ? 10.449 -20.081 -30.372 1.00 78.56 206 PRO A CA 1
ATOM 1606 C C . PRO A 1 206 ? 9.792 -20.462 -31.708 1.00 78.56 206 PRO A C 1
ATOM 1608 O O . PRO A 1 206 ? 9.124 -21.490 -31.806 1.00 78.56 206 PRO A O 1
ATOM 1611 N N . GLY A 1 207 ? 9.955 -19.619 -32.731 1.00 83.31 207 GLY A N 1
ATOM 1612 C CA . GLY A 1 207 ? 9.449 -19.902 -34.081 1.00 83.31 207 GLY A CA 1
ATOM 1613 C C . GLY A 1 207 ? 7.947 -19.676 -34.290 1.00 83.31 207 GLY A C 1
ATOM 1614 O O . GLY A 1 207 ? 7.436 -19.989 -35.360 1.00 83.31 207 GLY A O 1
ATOM 1615 N N . MET A 1 208 ? 7.215 -19.133 -33.310 1.00 90.06 208 MET A N 1
ATOM 1616 C CA . MET A 1 208 ? 5.816 -18.736 -33.505 1.00 90.06 208 MET A CA 1
ATOM 1617 C C . MET A 1 208 ? 5.716 -17.279 -33.963 1.00 90.06 208 MET A C 1
ATOM 1619 O O . MET A 1 208 ? 6.338 -16.381 -33.383 1.00 90.06 208 MET A O 1
ATOM 1623 N N . CYS A 1 209 ? 4.874 -17.019 -34.966 1.00 92.50 209 CYS A N 1
ATOM 1624 C CA . CYS A 1 209 ? 4.462 -15.653 -35.273 1.00 92.50 209 CYS A CA 1
ATOM 1625 C C . CYS A 1 209 ? 3.699 -15.057 -34.080 1.00 92.50 209 CYS A C 1
ATOM 1627 O O . CYS A 1 209 ? 3.082 -15.779 -33.291 1.00 92.50 209 CYS A O 1
ATOM 1629 N N . ARG A 1 210 ? 3.726 -13.730 -33.940 1.00 90.31 210 ARG A N 1
ATOM 1630 C CA . ARG A 1 210 ? 3.094 -13.011 -32.822 1.00 90.31 210 ARG A CA 1
ATOM 1631 C C . ARG A 1 210 ? 1.630 -13.416 -32.584 1.00 90.31 210 ARG A C 1
ATOM 1633 O O . ARG A 1 210 ? 1.302 -13.649 -31.422 1.00 90.31 210 ARG A O 1
ATOM 1640 N N . PRO A 1 211 ? 0.763 -13.564 -33.611 1.00 90.69 211 PRO A N 1
ATOM 1641 C CA . PRO A 1 211 ? -0.601 -14.056 -33.410 1.00 90.69 211 PRO A CA 1
ATOM 1642 C C . PRO A 1 211 ? -0.664 -15.459 -32.792 1.00 90.69 211 PRO A C 1
ATOM 1644 O O . PRO A 1 211 ? -1.387 -15.666 -31.821 1.00 90.69 211 PRO A O 1
ATOM 1647 N N . CYS A 1 212 ? 0.123 -16.414 -33.303 1.00 91.56 212 CYS A N 1
ATOM 1648 C CA . CYS A 1 212 ? 0.164 -17.777 -32.766 1.00 91.56 212 CYS A CA 1
ATOM 1649 C C . CYS A 1 212 ? 0.741 -17.815 -31.347 1.00 91.56 212 CYS A C 1
ATOM 1651 O O . CYS A 1 212 ? 0.225 -18.536 -30.496 1.00 91.56 212 CYS A O 1
ATOM 1653 N N . ALA A 1 213 ? 1.772 -17.014 -31.070 1.00 89.25 213 ALA A N 1
ATOM 1654 C CA . ALA A 1 213 ? 2.341 -16.896 -29.735 1.00 89.25 213 ALA A CA 1
ATOM 1655 C C . ALA A 1 213 ? 1.321 -16.331 -28.733 1.00 89.25 213 ALA A C 1
ATOM 1657 O O . ALA A 1 213 ? 1.184 -16.880 -27.642 1.00 89.25 213 ALA A O 1
ATOM 1658 N N . ALA A 1 214 ? 0.575 -15.289 -29.118 1.00 86.94 214 ALA A N 1
ATOM 1659 C CA . ALA A 1 214 ? -0.474 -14.691 -28.293 1.00 86.94 214 ALA A CA 1
ATOM 1660 C C . ALA A 1 214 ? -1.625 -15.673 -28.028 1.00 86.94 214 ALA A C 1
ATOM 1662 O O . ALA A 1 214 ? -2.016 -15.855 -26.876 1.00 86.94 214 ALA A O 1
ATOM 1663 N N . TYR A 1 215 ? -2.110 -16.357 -29.070 1.00 88.12 215 TYR A N 1
ATOM 1664 C CA . TYR A 1 215 ? -3.140 -17.391 -28.941 1.00 88.12 215 TYR A CA 1
ATOM 1665 C C . TYR A 1 215 ? -2.706 -18.489 -27.969 1.00 88.12 215 TYR A C 1
ATOM 1667 O O . TYR A 1 215 ? -3.438 -18.877 -27.062 1.00 88.12 215 TYR A O 1
ATOM 1675 N N . ALA A 1 216 ? -1.475 -18.966 -28.116 1.00 86.69 216 ALA A N 1
ATOM 1676 C CA . ALA A 1 216 ? -0.988 -20.052 -27.297 1.00 86.69 216 ALA A CA 1
ATOM 1677 C C . ALA A 1 216 ? -0.640 -19.592 -25.861 1.00 86.69 216 ALA A C 1
ATOM 1679 O O . ALA A 1 216 ? -0.724 -20.384 -24.918 1.00 86.69 216 ALA A O 1
ATOM 1680 N N . GLU A 1 217 ? -0.272 -18.323 -25.641 1.00 85.38 217 GLU A N 1
ATOM 1681 C CA . GLU A 1 217 ? -0.195 -17.740 -24.292 1.00 85.38 217 GLU A CA 1
ATOM 1682 C C . GLU A 1 217 ? -1.578 -17.697 -23.629 1.00 85.38 217 GLU A C 1
ATOM 1684 O O . GLU A 1 217 ? -1.708 -18.089 -22.468 1.00 85.38 217 GLU A O 1
ATOM 1689 N N . GLU A 1 218 ? -2.611 -17.286 -24.368 1.00 84.50 218 GLU A N 1
ATOM 1690 C CA . GLU A 1 218 ? -3.993 -17.283 -23.889 1.00 84.50 218 GLU A CA 1
ATOM 1691 C C . GLU A 1 218 ? -4.478 -18.699 -23.554 1.00 84.50 218 GLU A C 1
ATOM 1693 O O . GLU A 1 218 ? -5.047 -18.923 -22.486 1.00 84.50 218 GLU A O 1
ATOM 1698 N N . GLU A 1 219 ? -4.197 -19.682 -24.408 1.00 84.56 219 GLU A N 1
ATOM 1699 C CA . GLU A 1 219 ? -4.555 -21.077 -24.155 1.00 84.56 219 GLU A CA 1
ATOM 1700 C C . GLU A 1 219 ? -3.848 -21.627 -22.908 1.00 84.56 219 GLU A C 1
ATOM 1702 O O . GLU A 1 219 ? -4.482 -22.245 -22.051 1.00 84.56 219 GLU A O 1
ATOM 1707 N N . ASN A 1 220 ? -2.547 -21.355 -22.755 1.00 83.75 220 ASN A N 1
ATOM 1708 C CA . ASN A 1 220 ? -1.810 -21.752 -21.557 1.00 83.75 220 ASN A CA 1
ATOM 1709 C C . ASN A 1 220 ? -2.376 -21.068 -20.303 1.00 83.75 220 ASN A C 1
ATOM 1711 O O . ASN A 1 220 ? -2.528 -21.707 -19.265 1.00 83.75 220 ASN A O 1
ATOM 1715 N N . HIS A 1 221 ? -2.758 -19.792 -20.407 1.00 79.69 221 HIS A N 1
ATOM 1716 C CA . HIS A 1 221 ? -3.417 -19.066 -19.326 1.00 79.69 221 HIS A CA 1
ATOM 1717 C C . HIS A 1 221 ? -4.741 -19.727 -18.920 1.00 79.69 221 HIS A C 1
ATOM 1719 O O . HIS A 1 221 ? -4.951 -19.985 -17.735 1.00 79.69 221 HIS A O 1
ATOM 1725 N N . ARG A 1 222 ? -5.594 -20.083 -19.889 1.00 81.62 222 ARG A N 1
ATOM 1726 C CA . ARG A 1 222 ? -6.852 -20.803 -19.630 1.00 81.62 222 ARG A CA 1
ATOM 1727 C C . ARG A 1 222 ? -6.611 -22.161 -18.970 1.00 81.62 222 ARG A C 1
ATOM 1729 O O . ARG A 1 222 ? -7.348 -22.519 -18.058 1.00 81.62 222 ARG A O 1
ATOM 1736 N N . ARG A 1 223 ? -5.570 -22.899 -19.377 1.00 82.12 223 ARG A N 1
ATOM 1737 C CA . ARG A 1 223 ? -5.198 -24.183 -18.751 1.00 82.12 223 ARG A CA 1
ATOM 1738 C C . ARG A 1 223 ? -4.728 -24.010 -17.305 1.00 82.12 223 ARG A C 1
ATOM 1740 O O . ARG A 1 223 ? -5.118 -24.792 -16.448 1.00 82.12 223 ARG A O 1
ATOM 1747 N N . THR A 1 224 ? -3.903 -23.001 -17.022 1.00 82.94 224 THR A N 1
ATOM 1748 C CA . THR A 1 224 ? -3.338 -22.789 -15.678 1.00 82.94 224 THR A CA 1
ATOM 1749 C C . THR A 1 224 ? -4.341 -22.187 -14.695 1.00 82.94 224 THR A C 1
ATOM 1751 O O . THR A 1 224 ? -4.324 -22.542 -13.520 1.00 82.94 224 THR A O 1
ATOM 1754 N N . PHE A 1 225 ? -5.194 -21.264 -15.144 1.00 83.19 225 PHE A N 1
ATOM 1755 C CA . PHE A 1 225 ? -6.045 -20.467 -14.253 1.00 83.19 225 PHE A CA 1
ATOM 1756 C C . PHE A 1 225 ? -7.552 -20.716 -14.420 1.00 83.19 225 PHE A C 1
ATOM 1758 O O . PHE A 1 225 ? -8.353 -20.160 -13.669 1.00 83.19 225 PHE A O 1
ATOM 1765 N N . GLY A 1 226 ? -7.940 -21.567 -15.369 1.00 85.19 226 GLY A N 1
ATOM 1766 C CA . GLY A 1 226 ? -9.331 -21.872 -15.683 1.00 85.19 226 GLY A CA 1
ATOM 1767 C C . GLY A 1 226 ? -10.007 -20.824 -16.585 1.00 85.19 226 GLY A C 1
ATOM 1768 O O . GLY A 1 226 ? -9.498 -19.718 -16.774 1.00 85.19 226 GLY A O 1
ATOM 1769 N N . PRO A 1 227 ? -11.186 -21.152 -17.146 1.00 78.19 227 PRO A N 1
ATOM 1770 C CA . PRO A 1 227 ? -11.897 -20.316 -18.122 1.00 78.19 227 PRO A CA 1
ATOM 1771 C C . PRO A 1 227 ? -12.570 -19.071 -17.518 1.00 78.19 227 PRO A C 1
ATOM 1773 O O . PRO A 1 227 ? -13.041 -18.213 -18.257 1.00 78.19 227 PRO A O 1
ATOM 1776 N N . LEU A 1 228 ? -12.634 -18.966 -16.186 1.00 75.69 228 LEU A N 1
ATOM 1777 C CA . LEU A 1 228 ? -13.285 -17.855 -15.479 1.00 75.69 228 LEU A CA 1
ATOM 1778 C C . LEU A 1 228 ? -12.413 -16.594 -15.397 1.00 75.69 228 LEU A C 1
ATOM 1780 O O . LEU A 1 228 ? -12.910 -15.526 -15.039 1.00 75.69 228 LEU A O 1
ATOM 1784 N N . ILE A 1 229 ? -11.123 -16.695 -15.728 1.00 67.06 229 ILE A N 1
ATOM 1785 C CA . ILE A 1 229 ? -10.250 -15.530 -15.852 1.00 67.06 229 ILE A CA 1
ATOM 1786 C C . ILE A 1 229 ? -10.305 -15.081 -17.313 1.00 67.06 229 ILE A C 1
ATOM 1788 O O . ILE A 1 229 ? -9.822 -15.778 -18.201 1.00 67.06 229 ILE A O 1
ATOM 1792 N N . GLY A 1 230 ? -10.965 -13.943 -17.558 1.00 63.00 230 GLY A N 1
ATOM 1793 C CA . GLY A 1 230 ? -11.130 -13.358 -18.894 1.00 63.00 230 GLY A CA 1
ATOM 1794 C C . GLY A 1 230 ? -9.801 -13.107 -19.632 1.00 63.00 230 GLY A C 1
ATOM 1795 O O . GLY A 1 230 ? -8.726 -13.273 -19.051 1.00 63.00 230 GLY A O 1
ATOM 1796 N N . PRO A 1 231 ? -9.850 -12.694 -20.915 1.00 61.81 231 PRO A N 1
ATOM 1797 C CA . PRO A 1 231 ? -8.667 -12.577 -21.769 1.00 61.81 231 PRO A CA 1
ATOM 1798 C C . PRO A 1 231 ? -7.565 -11.726 -21.127 1.00 61.81 231 PRO A C 1
ATOM 1800 O O . PRO A 1 231 ? -7.847 -10.764 -20.407 1.00 61.81 231 PRO A O 1
ATOM 1803 N N . LEU A 1 232 ? -6.306 -12.087 -21.407 1.00 56.69 232 LEU A N 1
ATOM 1804 C CA . LEU A 1 232 ? -5.091 -11.461 -20.875 1.00 56.69 232 LEU A CA 1
ATOM 1805 C C . LEU A 1 232 ? -5.084 -9.941 -21.118 1.00 56.69 232 LEU A C 1
ATOM 1807 O O . LEU A 1 232 ? -4.553 -9.450 -22.112 1.00 56.69 232 LEU A O 1
ATOM 1811 N N . GLN A 1 233 ? -5.624 -9.160 -20.181 1.00 61.44 233 GLN A N 1
ATOM 1812 C CA . GLN A 1 233 ? -5.383 -7.723 -20.167 1.00 61.44 233 GLN A CA 1
ATOM 1813 C C . GLN A 1 233 ? -3.916 -7.497 -19.791 1.00 61.44 233 GLN A C 1
ATOM 1815 O O . GLN A 1 233 ? -3.431 -7.981 -18.766 1.00 61.44 233 GLN A O 1
ATOM 1820 N N . SER A 1 234 ? -3.204 -6.757 -20.640 1.00 52.62 234 SER A N 1
ATOM 1821 C CA . SER A 1 234 ? -1.743 -6.571 -20.697 1.00 52.62 234 SER A CA 1
ATOM 1822 C C . SER A 1 234 ? -1.075 -5.949 -19.456 1.00 52.62 234 SER A C 1
ATOM 1824 O O . SER A 1 234 ? 0.086 -5.542 -19.499 1.00 52.62 234 SER A O 1
ATOM 1826 N N . ARG A 1 235 ? -1.757 -5.896 -18.309 1.00 54.12 235 ARG A N 1
ATOM 1827 C CA . ARG A 1 235 ? -1.202 -5.497 -17.012 1.00 54.12 235 ARG A CA 1
ATOM 1828 C C . ARG A 1 235 ? -1.768 -6.381 -15.904 1.00 54.12 235 ARG A C 1
ATOM 1830 O O . ARG A 1 235 ? -2.684 -5.993 -15.184 1.00 54.12 235 ARG A O 1
ATOM 1837 N N . ARG A 1 236 ? -1.181 -7.574 -15.759 1.00 62.19 236 ARG A N 1
ATOM 1838 C CA . ARG A 1 236 ? -1.505 -8.536 -14.695 1.00 62.19 236 ARG A CA 1
ATOM 1839 C C . ARG A 1 236 ? -1.370 -7.881 -13.321 1.00 62.19 236 ARG A C 1
ATOM 1841 O O . ARG A 1 236 ? -0.270 -7.523 -12.901 1.00 62.19 236 ARG A O 1
ATOM 1848 N N . LYS A 1 237 ? -2.489 -7.787 -12.615 1.00 70.56 237 LYS A N 1
ATOM 1849 C CA . LYS A 1 237 ? -2.556 -7.601 -11.172 1.00 70.56 237 LYS A CA 1
ATOM 1850 C C . LYS A 1 237 ? -3.147 -8.889 -10.582 1.00 70.56 237 LYS A C 1
ATOM 1852 O O . LYS A 1 237 ? -4.167 -9.364 -11.057 1.00 70.56 237 LYS A O 1
ATOM 1857 N N . LEU A 1 238 ? -2.494 -9.458 -9.580 1.00 74.38 238 LEU A N 1
ATOM 1858 C CA . LEU A 1 238 ? -2.910 -10.592 -8.761 1.00 74.38 238 LEU A CA 1
ATOM 1859 C C . LEU A 1 238 ? -3.592 -10.042 -7.515 1.00 74.38 238 LEU A C 1
ATOM 1861 O O . LEU A 1 238 ? -3.017 -9.177 -6.852 1.00 74.38 238 LEU A O 1
ATOM 1865 N N . ARG A 1 239 ? -4.790 -10.529 -7.192 1.00 79.44 239 ARG A N 1
ATOM 1866 C CA . ARG A 1 239 ? -5.467 -10.161 -5.948 1.00 79.44 239 ARG A CA 1
ATOM 1867 C C . ARG A 1 239 ? -4.888 -10.985 -4.798 1.00 79.44 239 ARG A C 1
ATOM 1869 O O . ARG A 1 239 ? -4.899 -12.209 -4.842 1.00 79.44 239 ARG A O 1
ATOM 1876 N N . MET A 1 240 ? -4.360 -10.304 -3.795 1.00 87.69 240 MET A N 1
ATOM 1877 C CA . MET A 1 240 ? -3.817 -10.868 -2.567 1.00 87.69 240 MET A CA 1
ATOM 1878 C C . MET A 1 240 ? -4.943 -11.143 -1.560 1.00 87.69 240 MET A C 1
ATOM 1880 O O . MET A 1 240 ? -6.043 -10.602 -1.683 1.00 87.69 240 MET A O 1
ATOM 1884 N N . LEU A 1 241 ? -4.660 -11.960 -0.539 1.00 78.06 241 LEU A N 1
ATOM 1885 C CA . LEU A 1 241 ? -5.615 -12.282 0.535 1.00 78.06 241 LEU A CA 1
ATOM 1886 C C . LEU A 1 241 ? -6.089 -11.041 1.311 1.00 78.06 241 LEU A C 1
ATOM 1888 O O . LEU A 1 241 ? -7.209 -11.017 1.807 1.00 78.06 241 LEU A O 1
ATOM 1892 N N . ASP A 1 242 ? -5.265 -9.995 1.369 1.00 81.81 242 ASP A N 1
ATOM 1893 C CA . ASP A 1 242 ? -5.596 -8.697 1.971 1.00 81.81 242 ASP A CA 1
ATOM 1894 C C . ASP A 1 242 ? -6.453 -7.796 1.054 1.00 81.81 242 ASP A C 1
ATOM 1896 O O . ASP A 1 242 ? -6.708 -6.635 1.366 1.00 81.81 242 ASP A O 1
ATOM 1900 N N . GLY A 1 243 ? -6.884 -8.310 -0.102 1.00 84.88 243 GLY A N 1
ATOM 1901 C CA . GLY A 1 243 ? -7.665 -7.577 -1.093 1.00 84.88 243 GLY A CA 1
ATOM 1902 C C . GLY A 1 243 ? -6.847 -6.641 -1.986 1.00 84.88 243 GLY A C 1
ATOM 1903 O O . GLY A 1 243 ? -7.421 -6.036 -2.894 1.00 84.88 243 GLY A O 1
ATOM 1904 N N . THR A 1 244 ? -5.530 -6.530 -1.786 1.00 83.38 244 THR A N 1
ATOM 1905 C CA . THR A 1 244 ? -4.661 -5.696 -2.626 1.00 83.38 244 THR A CA 1
ATOM 1906 C C . THR A 1 244 ? -4.345 -6.364 -3.960 1.00 83.38 244 THR A C 1
ATOM 1908 O O . THR A 1 244 ? -4.475 -7.571 -4.125 1.00 83.38 244 THR A O 1
ATOM 1911 N N . TRP A 1 245 ? -3.929 -5.568 -4.941 1.00 86.12 245 TRP A N 1
ATOM 1912 C CA . TRP A 1 245 ? -3.631 -6.027 -6.293 1.00 86.12 245 TRP A CA 1
ATOM 1913 C C . TRP A 1 245 ? -2.146 -5.807 -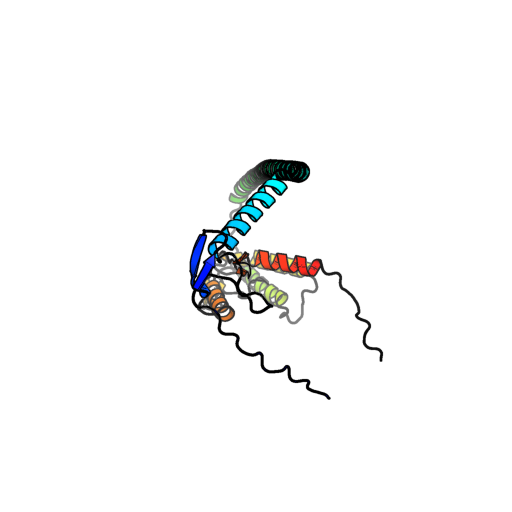6.608 1.00 86.12 245 TRP A C 1
ATOM 1915 O O . TRP A 1 245 ? -1.707 -4.660 -6.689 1.00 86.12 245 TRP A O 1
ATOM 1925 N N . ILE A 1 246 ? -1.370 -6.875 -6.812 1.00 86.00 246 ILE A N 1
ATOM 1926 C CA . ILE A 1 246 ? 0.082 -6.802 -7.069 1.00 86.00 246 ILE A CA 1
ATOM 1927 C C . ILE A 1 246 ? 0.451 -7.386 -8.431 1.00 86.00 246 ILE A C 1
ATOM 1929 O O . ILE A 1 246 ? -0.169 -8.331 -8.890 1.00 86.00 246 ILE A O 1
ATOM 1933 N N . THR A 1 247 ? 1.468 -6.868 -9.114 1.00 83.00 247 THR A N 1
ATOM 1934 C CA . THR A 1 247 ? 1.896 -7.478 -10.388 1.00 83.00 247 THR A CA 1
ATOM 1935 C C . THR A 1 247 ? 2.702 -8.760 -10.153 1.00 83.00 247 THR A C 1
ATOM 1937 O O . THR A 1 247 ? 3.258 -8.957 -9.074 1.00 83.00 247 THR A O 1
ATOM 1940 N N . LEU A 1 248 ? 2.832 -9.627 -11.165 1.00 72.38 248 LEU A N 1
ATOM 1941 C CA . LEU A 1 248 ? 3.747 -10.780 -11.088 1.00 72.38 248 LEU A CA 1
ATOM 1942 C C . LEU A 1 248 ? 5.194 -10.353 -10.794 1.00 72.38 248 LEU A C 1
ATOM 1944 O O . LEU A 1 248 ? 5.886 -11.013 -10.023 1.00 72.38 248 LEU A O 1
ATOM 1948 N N . GLY A 1 249 ? 5.633 -9.217 -11.348 1.00 71.94 249 GLY A N 1
ATOM 1949 C CA . GLY A 1 249 ? 6.949 -8.646 -11.048 1.00 71.94 249 GLY A CA 1
ATOM 1950 C C . GLY A 1 249 ? 7.089 -8.209 -9.585 1.00 71.94 249 GLY A C 1
ATOM 1951 O O . GLY A 1 249 ? 8.138 -8.417 -8.978 1.00 71.94 249 GLY A O 1
ATOM 1952 N N . GLU A 1 250 ? 6.025 -7.655 -8.997 1.00 79.94 250 GLU A N 1
ATOM 1953 C CA . GLU A 1 250 ? 5.957 -7.309 -7.571 1.00 79.94 250 GLU A CA 1
ATOM 1954 C C . GLU A 1 250 ? 6.025 -8.568 -6.690 1.00 79.94 250 GLU A C 1
ATOM 1956 O O . GLU A 1 250 ? 6.787 -8.612 -5.725 1.00 79.94 250 GLU A O 1
ATOM 1961 N N . LEU A 1 251 ? 5.280 -9.622 -7.049 1.00 84.00 251 LEU A N 1
ATOM 1962 C CA . LEU A 1 251 ? 5.285 -10.898 -6.330 1.00 84.00 251 LEU A CA 1
ATOM 1963 C C . LEU A 1 251 ? 6.671 -11.562 -6.367 1.00 84.00 251 LEU A C 1
ATOM 1965 O O . LEU A 1 251 ? 7.194 -11.945 -5.320 1.00 84.00 251 LEU A O 1
ATOM 1969 N N . ALA A 1 252 ? 7.299 -11.637 -7.544 1.00 73.00 252 ALA A N 1
ATOM 1970 C CA . ALA A 1 252 ? 8.643 -12.194 -7.707 1.00 73.00 252 ALA A CA 1
ATOM 1971 C C . ALA A 1 252 ? 9.696 -11.409 -6.904 1.00 73.00 252 ALA A C 1
ATOM 1973 O O . ALA A 1 252 ? 10.615 -11.998 -6.328 1.00 73.00 252 ALA A O 1
ATOM 1974 N N . ARG A 1 253 ? 9.547 -10.080 -6.817 1.00 81.69 253 ARG A N 1
ATOM 1975 C CA . ARG A 1 253 ? 10.405 -9.223 -5.989 1.00 81.69 253 ARG A CA 1
ATOM 1976 C C . ARG A 1 253 ? 10.222 -9.520 -4.499 1.00 81.69 253 ARG A C 1
ATOM 1978 O O . ARG A 1 253 ? 11.213 -9.723 -3.804 1.00 81.69 253 ARG A O 1
ATOM 1985 N N . ARG A 1 254 ? 8.975 -9.606 -4.016 1.00 87.69 254 ARG A N 1
ATOM 1986 C CA . ARG A 1 254 ? 8.663 -9.959 -2.616 1.00 87.69 254 ARG A CA 1
ATOM 1987 C C . ARG A 1 254 ? 9.201 -11.340 -2.242 1.00 87.69 254 ARG A C 1
ATOM 1989 O O . ARG A 1 254 ? 9.723 -11.508 -1.144 1.00 87.69 254 ARG A O 1
ATOM 1996 N N . HIS A 1 255 ? 9.116 -12.306 -3.156 1.00 83.56 255 HIS A N 1
ATOM 1997 C CA . HIS A 1 255 ? 9.680 -13.638 -2.954 1.00 83.56 255 HIS A CA 1
ATOM 1998 C C . HIS A 1 255 ? 11.204 -13.590 -2.794 1.00 83.56 255 HIS A C 1
ATOM 2000 O O . HIS A 1 255 ? 11.718 -14.121 -1.814 1.00 83.56 255 HIS A O 1
ATOM 2006 N N . ARG A 1 256 ? 11.918 -12.884 -3.686 1.00 80.50 256 ARG A N 1
ATOM 2007 C CA . ARG A 1 256 ? 13.380 -12.715 -3.590 1.00 80.50 256 ARG A CA 1
ATOM 2008 C C . ARG A 1 256 ? 13.823 -12.085 -2.272 1.00 80.50 256 ARG A C 1
ATOM 2010 O O . ARG A 1 256 ? 14.752 -12.589 -1.654 1.00 80.50 256 ARG A O 1
ATOM 2017 N N . VAL A 1 257 ? 13.135 -11.038 -1.812 1.00 80.00 257 VAL A N 1
ATOM 2018 C CA . VAL A 1 257 ? 13.424 -10.409 -0.508 1.00 80.00 257 VAL A CA 1
ATOM 2019 C C . VAL A 1 257 ? 13.243 -11.413 0.634 1.00 80.00 257 VAL A C 1
ATOM 2021 O O . VAL A 1 257 ? 14.068 -11.480 1.542 1.00 80.00 257 VAL A O 1
ATOM 2024 N N . ARG A 1 258 ? 12.198 -12.246 0.573 1.00 84.75 258 ARG A N 1
ATOM 2025 C CA . ARG A 1 258 ? 11.923 -13.265 1.594 1.00 84.75 258 ARG A CA 1
ATOM 2026 C C . ARG A 1 258 ? 12.970 -14.380 1.617 1.00 84.75 258 ARG A C 1
ATOM 2028 O O . ARG A 1 258 ? 13.297 -14.865 2.695 1.00 84.75 258 ARG A O 1
ATOM 2035 N N . THR A 1 259 ? 13.481 -14.784 0.456 1.00 78.12 259 THR A N 1
ATOM 2036 C CA . THR A 1 259 ? 14.511 -15.827 0.348 1.00 78.12 259 THR A CA 1
ATOM 2037 C C . THR A 1 259 ? 15.911 -15.310 0.666 1.00 78.12 259 THR A C 1
ATOM 2039 O O . THR A 1 259 ? 16.708 -16.059 1.209 1.00 78.12 259 THR A O 1
ATOM 2042 N N . GLN A 1 260 ? 16.210 -14.040 0.378 1.00 80.25 260 GLN A N 1
ATOM 2043 C CA . GLN A 1 260 ? 17.510 -13.425 0.686 1.00 80.25 260 GLN A CA 1
ATOM 2044 C C . GLN A 1 260 ? 17.640 -12.994 2.157 1.00 80.25 260 GLN A C 1
ATOM 2046 O O . GLN A 1 260 ? 18.750 -12.879 2.659 1.00 80.25 260 GLN A O 1
ATOM 2051 N N . GLY A 1 261 ? 16.522 -12.764 2.854 1.00 68.94 261 GLY A N 1
ATOM 2052 C CA . GLY A 1 261 ? 16.508 -12.353 4.263 1.00 68.94 261 GLY A CA 1
ATOM 2053 C C . GLY A 1 261 ? 16.453 -13.492 5.286 1.00 68.94 261 GLY A C 1
ATOM 2054 O O . GLY A 1 261 ? 16.427 -13.213 6.482 1.00 68.94 261 GLY A O 1
ATOM 2055 N N . ARG A 1 262 ? 16.399 -14.762 4.862 1.00 52.53 262 ARG A N 1
ATOM 2056 C CA . ARG A 1 262 ? 16.518 -15.894 5.791 1.00 52.53 262 ARG A CA 1
ATOM 2057 C C . ARG A 1 262 ? 17.987 -16.306 5.870 1.00 52.53 262 ARG A C 1
ATOM 2059 O O . ARG A 1 262 ? 18.485 -16.833 4.875 1.00 52.53 262 ARG A O 1
ATOM 2066 N N . PRO A 1 263 ? 18.686 -16.100 7.004 1.00 56.00 263 PRO A N 1
ATOM 2067 C CA . PRO A 1 263 ? 19.953 -16.783 7.206 1.00 56.00 263 PRO A CA 1
ATOM 2068 C C . PRO A 1 263 ? 19.688 -18.282 7.067 1.00 56.00 263 PRO A C 1
ATOM 2070 O O . PRO A 1 263 ? 18.691 -18.794 7.582 1.00 56.00 263 PRO A O 1
ATOM 2073 N N . PHE A 1 264 ? 20.546 -18.965 6.314 1.00 50.19 264 PHE A N 1
ATOM 2074 C CA . PHE A 1 264 ? 20.579 -20.418 6.267 1.00 50.19 264 PHE A CA 1
ATOM 2075 C C . PHE A 1 264 ? 20.842 -20.887 7.704 1.00 50.19 264 PHE A C 1
ATOM 2077 O O . PHE A 1 264 ? 21.979 -20.875 8.164 1.00 50.19 264 PHE A O 1
ATOM 2084 N N . THR A 1 265 ? 19.795 -21.218 8.463 1.00 54.06 265 THR A N 1
ATOM 2085 C CA . THR A 1 265 ? 19.951 -21.932 9.730 1.00 54.06 265 THR A CA 1
ATOM 2086 C C . THR A 1 265 ? 20.380 -23.339 9.368 1.00 54.06 265 THR A C 1
ATOM 2088 O O . THR A 1 265 ? 19.558 -24.205 9.073 1.00 54.06 265 THR A O 1
ATOM 2091 N N . THR A 1 266 ? 21.691 -23.519 9.284 1.00 56.12 266 THR A N 1
ATOM 2092 C CA . THR A 1 266 ? 22.331 -24.817 9.203 1.00 56.12 266 THR A CA 1
ATOM 2093 C C . THR A 1 266 ? 22.060 -25.586 10.491 1.00 56.12 266 THR A C 1
ATOM 2095 O O . THR A 1 266 ? 22.242 -25.071 11.588 1.00 56.12 266 THR A O 1
ATOM 2098 N N . ALA A 1 267 ? 21.646 -26.838 10.301 1.00 48.31 267 ALA A N 1
ATOM 2099 C CA . ALA A 1 267 ? 21.610 -27.924 11.272 1.00 48.31 267 ALA A CA 1
ATOM 2100 C C . ALA A 1 267 ? 20.658 -27.769 12.474 1.00 48.31 267 ALA A C 1
ATOM 2102 O O . ALA A 1 267 ? 20.927 -27.077 13.450 1.00 48.31 267 ALA A O 1
ATOM 2103 N N . SER A 1 268 ? 19.583 -28.558 12.438 1.00 49.66 268 SER A N 1
ATOM 2104 C CA . SER A 1 268 ? 18.935 -29.076 13.642 1.00 49.66 268 SER A CA 1
ATOM 2105 C C . SER A 1 268 ? 19.695 -30.346 14.055 1.00 49.66 268 SER A C 1
ATOM 2107 O O . SER A 1 268 ? 19.610 -31.337 13.326 1.00 49.66 268 SER A O 1
ATOM 2109 N N . PRO A 1 269 ? 20.461 -30.363 15.163 1.00 58.38 269 PRO A N 1
ATOM 2110 C CA . PRO A 1 269 ? 21.118 -31.567 15.648 1.00 58.38 269 PRO A CA 1
ATOM 2111 C C . PRO A 1 269 ? 20.110 -32.334 16.507 1.00 58.38 269 PRO A C 1
ATOM 2113 O O . PRO A 1 269 ? 20.067 -32.192 17.723 1.00 58.38 269 PRO A O 1
ATOM 2116 N N . ALA A 1 270 ? 19.230 -33.095 15.868 1.00 58.06 270 ALA A N 1
ATOM 2117 C CA . ALA A 1 270 ? 18.293 -33.963 16.573 1.00 58.06 270 ALA A CA 1
ATOM 2118 C C . ALA A 1 270 ? 18.080 -35.240 15.762 1.00 58.06 270 ALA A C 1
ATOM 2120 O O . ALA A 1 270 ? 17.026 -35.428 15.170 1.00 58.06 270 ALA A O 1
ATOM 2121 N N . LEU A 1 271 ? 19.130 -36.059 15.679 1.00 55.94 271 LEU A N 1
ATOM 2122 C CA . LEU A 1 271 ? 19.086 -37.485 15.335 1.00 55.94 271 LEU A CA 1
ATOM 2123 C C . LEU A 1 271 ? 20.458 -38.089 15.669 1.00 55.94 271 LEU A C 1
ATOM 2125 O O . LEU A 1 271 ? 21.283 -38.369 14.806 1.00 55.94 271 LEU A O 1
ATOM 2129 N N . ALA A 1 272 ? 20.711 -38.201 16.968 1.00 48.19 272 ALA A N 1
ATOM 2130 C CA . ALA A 1 272 ? 21.675 -39.128 17.539 1.00 48.19 272 ALA A CA 1
ATOM 2131 C C . ALA A 1 272 ? 21.053 -39.636 18.845 1.00 48.19 272 ALA A C 1
ATOM 2133 O O . ALA A 1 272 ? 21.225 -39.036 19.905 1.00 48.19 272 ALA A O 1
ATOM 2134 N N . ALA A 1 273 ? 20.233 -40.674 18.708 1.00 62.34 273 ALA A N 1
ATOM 2135 C CA . ALA A 1 273 ? 19.780 -41.567 19.763 1.00 62.34 273 ALA A CA 1
ATOM 2136 C C . ALA A 1 273 ? 19.774 -42.976 19.166 1.00 62.34 273 ALA A C 1
ATOM 2138 O O . ALA A 1 273 ? 19.345 -43.089 17.993 1.00 62.34 273 ALA A O 1
#

pLDDT: mean 84.76, std 13.78, range [36.75, 98.5]

Radius of gyration: 41.77 Å; chains: 1; bounding box: 78×60×102 Å

Secondary structure (DSSP, 8-state):
----PPPPPP-----SEEE-TTT--EEEGGGEEEPTTSPEEEEEHHHHHHHHHHHHHHHHHHHHH-HHHHHHHHHHHHHHHHHHHHHHHHHHHHHHHHHHHHHHHHHHHHHHHHHHHHHHHHHTTS--PPPPHHHHHHHHHHHHHHHHHHTT--SS----SHHHHHHHHHHHHHHHTTS--EE-TTT--EE-GGGB----TT-S-TT-BHHHHHHHHHHHHHHHH-TTS-S--SS--EEPTTS-EE-HHHHHHHHHHHHHSS-----------